Protein AF-A0A7S0J9I4-F1 (afdb_monomer_lite)

Foldseek 3Di:
DDDDDDDDDDYDDDDDDDDDDDDDDDDDDDDDDDDDPPPPPPDPVNVVVVLLLVVLLVQLQVQLVQCCVQPVVVSVVSVVVNVCCVVPPDDFDDPPDAQKTKDWDDDLFKTKIFIQGPVPGTAKIWMAGVLQRKIWIFGVPRFIWIDTPPDRIDGFAAFQQLDPAFAEEEEEQDDDVLVVQLVVQLCVPTHYDYDYDHDLAQLVVLVCRRNSNHQKYWYALVSCVDVVHHFLSSVSNSCRSQVRNQKDKDFLQRHRDPSSVCVVVRGDRRIMMMHHPVCRVSSSVSNNPSNVVVVVVVVVVVVVCVVVPPPDPPPPPPVPPPDDPDPSCVVSDPDPPPPPDDDDDDDDDD

Structure (mmCIF, N/CA/C/O backbone):
data_AF-A0A7S0J9I4-F1
#
_entry.id   AF-A0A7S0J9I4-F1
#
loop_
_atom_site.group_PDB
_atom_site.id
_atom_site.type_symbol
_atom_site.label_atom_id
_atom_site.label_alt_id
_atom_site.label_comp_id
_atom_site.label_asym_id
_atom_site.label_entity_id
_atom_site.label_seq_id
_atom_site.pdbx_PDB_ins_code
_atom_site.Cartn_x
_atom_site.Cartn_y
_atom_site.Cartn_z
_atom_site.occupancy
_atom_site.B_iso_or_equiv
_atom_site.auth_seq_id
_atom_site.auth_comp_id
_atom_site.auth_asym_id
_atom_site.auth_atom_id
_atom_site.pdbx_PDB_model_num
ATOM 1 N N . MET A 1 1 ? 1.129 -31.593 51.006 1.00 35.06 1 MET A N 1
ATOM 2 C CA . MET A 1 1 ? 1.178 -32.729 51.952 1.00 35.06 1 MET A CA 1
ATOM 3 C C . MET A 1 1 ? 0.844 -34.002 51.194 1.00 35.06 1 MET A C 1
ATOM 5 O O . MET A 1 1 ? -0.156 -33.990 50.500 1.00 35.06 1 MET A O 1
ATOM 9 N N . ALA A 1 2 ? 1.704 -35.019 51.343 1.00 32.31 2 ALA A N 1
ATOM 10 C CA . ALA A 1 2 ? 1.537 -36.449 51.024 1.00 32.31 2 ALA A CA 1
ATOM 11 C C . ALA A 1 2 ? 0.985 -36.802 49.621 1.00 32.31 2 ALA A C 1
ATOM 13 O O . ALA A 1 2 ? -0.195 -36.647 49.359 1.00 32.31 2 ALA A O 1
ATOM 14 N N . ALA A 1 3 ? 1.786 -37.193 48.627 1.00 30.92 3 ALA A N 1
ATOM 15 C CA . ALA A 1 3 ? 2.696 -38.345 48.538 1.00 30.92 3 ALA A CA 1
ATOM 16 C C . ALA A 1 3 ? 2.000 -39.714 48.601 1.00 30.92 3 ALA A C 1
ATOM 18 O O . ALA A 1 3 ? 1.549 -40.123 49.667 1.00 30.92 3 ALA A O 1
ATOM 19 N N . ARG A 1 4 ? 2.095 -40.437 47.474 1.00 31.09 4 ARG A N 1
ATOM 20 C CA . ARG A 1 4 ? 2.547 -41.837 47.282 1.00 31.09 4 ARG A CA 1
ATOM 21 C C . ARG A 1 4 ? 1.613 -42.577 46.319 1.00 31.09 4 ARG A C 1
ATOM 23 O O . ARG A 1 4 ? 0.422 -42.322 46.341 1.00 31.09 4 ARG A O 1
ATOM 30 N N . LEU A 1 5 ? 2.013 -43.561 45.520 1.00 30.45 5 LEU A N 1
ATOM 31 C CA . LEU A 1 5 ? 3.267 -44.208 45.082 1.00 30.45 5 LEU A CA 1
ATOM 32 C C . LEU A 1 5 ? 2.778 -45.574 44.537 1.00 30.45 5 LEU A C 1
ATOM 34 O O . LEU A 1 5 ? 1.791 -46.078 45.065 1.00 30.45 5 LEU A O 1
ATOM 38 N N . LEU A 1 6 ? 3.536 -46.178 43.614 1.00 30.78 6 LEU A N 1
ATOM 39 C CA . LEU A 1 6 ? 3.647 -47.614 43.264 1.00 30.78 6 LEU A CA 1
ATOM 40 C C . LEU A 1 6 ? 3.158 -47.979 41.850 1.00 30.78 6 LEU A C 1
ATOM 42 O O . LEU A 1 6 ? 2.060 -47.604 41.476 1.00 30.78 6 LEU A O 1
ATOM 46 N N . LEU A 1 7 ? 3.846 -48.818 41.063 1.00 30.16 7 LEU A N 1
ATOM 47 C CA . LEU A 1 7 ? 5.221 -49.361 41.044 1.00 30.16 7 LEU A CA 1
ATOM 48 C C . LEU A 1 7 ? 5.316 -50.291 39.809 1.00 30.16 7 LEU A C 1
ATOM 50 O O . LEU A 1 7 ? 4.284 -50.793 39.372 1.00 30.16 7 LEU A O 1
ATOM 54 N N . LEU A 1 8 ? 6.554 -50.583 39.379 1.00 28.58 8 LEU A N 1
ATOM 55 C CA . LEU A 1 8 ? 7.084 -51.789 38.685 1.00 28.58 8 LEU A CA 1
ATOM 56 C C . LEU A 1 8 ? 7.778 -51.437 37.352 1.00 28.58 8 LEU A C 1
ATOM 58 O O . LEU A 1 8 ? 7.111 -51.057 36.401 1.00 28.58 8 LEU A O 1
ATOM 62 N N . LEU A 1 9 ? 9.115 -51.319 37.273 1.00 30.27 9 LEU A N 1
ATOM 63 C CA . LEU A 1 9 ? 10.243 -52.265 37.497 1.00 30.27 9 LEU A CA 1
ATOM 64 C C . LEU A 1 9 ? 10.477 -53.254 36.336 1.00 30.27 9 LEU A C 1
ATOM 66 O O . LEU A 1 9 ? 9.685 -54.169 36.156 1.00 30.27 9 LEU A O 1
ATOM 70 N N . PHE A 1 10 ? 11.609 -53.108 35.630 1.00 30.36 10 PHE A N 1
ATOM 71 C CA . PHE A 1 10 ? 12.812 -53.985 35.630 1.00 30.36 10 PHE A CA 1
ATOM 72 C C . PHE A 1 10 ? 13.713 -53.568 34.432 1.00 30.36 10 PHE A C 1
ATOM 74 O O . PHE A 1 10 ? 13.240 -53.560 33.304 1.00 30.36 10 PHE A O 1
ATOM 81 N N . SER A 1 11 ? 14.905 -52.979 34.639 1.00 32.84 11 SER A N 1
ATOM 82 C CA . SER A 1 11 ? 16.231 -53.628 34.857 1.00 32.84 11 SER A CA 1
ATOM 83 C C . SER A 1 11 ? 16.885 -54.110 33.545 1.00 32.84 11 SER A C 1
ATOM 85 O O . SER A 1 11 ? 16.187 -54.653 32.709 1.00 32.84 11 SER A O 1
ATOM 87 N N . MET A 1 12 ? 18.194 -54.068 33.274 1.00 30.38 12 MET A N 1
ATOM 88 C CA . MET A 1 12 ? 19.419 -53.575 33.921 1.00 30.38 12 MET A CA 1
ATOM 89 C C . MET A 1 12 ? 20.601 -53.922 32.973 1.00 30.38 12 MET A C 1
ATOM 91 O O . MET A 1 12 ? 20.518 -54.952 32.313 1.00 30.38 12 MET A O 1
ATOM 95 N N . LEU A 1 13 ? 21.715 -53.162 33.056 1.00 33.56 13 LEU A N 1
ATOM 96 C CA . LEU A 1 13 ? 23.125 -53.598 32.852 1.00 33.56 13 LEU A CA 1
ATOM 97 C C . LEU A 1 13 ? 23.554 -54.075 31.429 1.00 33.56 13 LEU A C 1
ATOM 99 O O . LEU A 1 13 ? 22.799 -54.710 30.719 1.00 33.56 13 LEU A O 1
ATOM 103 N N . VAL A 1 14 ? 24.748 -53.813 30.875 1.00 32.09 14 VAL A N 1
ATOM 104 C CA . VAL A 1 14 ? 26.131 -53.860 31.390 1.00 32.09 14 VAL A CA 1
ATOM 105 C C . VAL A 1 14 ? 27.049 -53.064 30.427 1.00 32.09 14 VAL A C 1
ATOM 107 O O . VAL A 1 14 ? 26.963 -53.247 29.217 1.00 32.09 14 VAL A O 1
ATOM 110 N N . ALA A 1 15 ? 27.988 -52.269 30.952 1.00 38.69 15 ALA A N 1
ATOM 111 C CA . ALA A 1 15 ? 29.303 -52.023 30.327 1.00 38.69 15 ALA A CA 1
ATOM 112 C C . ALA A 1 15 ? 30.327 -52.937 31.032 1.00 38.69 15 ALA A C 1
ATOM 114 O O . ALA A 1 15 ? 30.118 -53.206 32.220 1.00 38.69 15 ALA A O 1
ATOM 115 N N . PRO A 1 16 ? 31.415 -53.418 30.385 1.00 46.00 16 PRO A N 1
ATOM 116 C CA . PRO A 1 16 ? 32.682 -52.691 30.571 1.00 46.00 16 PRO A CA 1
ATOM 117 C C . PRO A 1 16 ? 33.795 -52.873 29.496 1.00 46.00 16 PRO A C 1
ATOM 119 O O . PRO A 1 16 ? 33.817 -53.827 28.729 1.00 46.00 16 PRO A O 1
ATOM 122 N N . ALA A 1 17 ? 34.782 -51.970 29.611 1.00 33.16 17 ALA A N 1
ATOM 123 C CA . ALA A 1 17 ? 36.244 -52.155 29.516 1.00 33.16 17 ALA A CA 1
ATOM 124 C C . ALA A 1 17 ? 36.987 -52.336 28.166 1.00 33.16 17 ALA A C 1
ATOM 126 O O . ALA A 1 17 ? 36.769 -53.259 27.391 1.00 33.16 17 ALA A O 1
ATOM 127 N N . ALA A 1 18 ? 38.000 -51.469 28.006 1.00 37.75 18 ALA A N 1
ATOM 128 C CA . ALA A 1 18 ? 39.207 -51.617 27.179 1.00 37.75 18 ALA A CA 1
ATOM 129 C C . ALA A 1 18 ? 40.169 -52.694 27.758 1.00 37.75 18 ALA A C 1
ATOM 131 O O . ALA A 1 18 ? 39.960 -53.096 28.907 1.00 37.75 18 ALA A O 1
ATOM 132 N N . PRO A 1 19 ? 41.243 -53.135 27.048 1.00 48.81 19 PRO A N 1
ATOM 133 C CA . PRO A 1 19 ? 42.514 -52.376 27.055 1.00 48.81 19 PRO A CA 1
ATOM 134 C C . PRO A 1 19 ? 43.484 -52.538 25.838 1.00 48.81 19 PRO A C 1
ATOM 136 O O . PRO A 1 19 ? 43.402 -53.472 25.053 1.00 48.81 19 PRO A O 1
ATOM 139 N N . ALA A 1 20 ? 44.457 -51.610 25.798 1.00 33.81 20 ALA A N 1
ATOM 140 C CA . ALA A 1 20 ? 45.901 -51.726 25.480 1.00 33.81 20 ALA A CA 1
ATOM 141 C C . ALA A 1 20 ? 46.464 -52.138 24.083 1.00 33.81 20 ALA A C 1
ATOM 143 O O . ALA A 1 20 ? 46.513 -53.302 23.714 1.00 33.81 20 ALA A O 1
ATOM 144 N N . ALA A 1 21 ? 47.097 -51.133 23.451 1.00 36.62 21 ALA A N 1
ATOM 145 C CA . ALA A 1 21 ? 48.526 -51.019 23.072 1.00 36.62 21 ALA A CA 1
ATOM 146 C C . ALA A 1 21 ? 49.193 -51.905 21.983 1.00 36.62 21 ALA A C 1
ATOM 148 O O . ALA A 1 21 ? 49.507 -53.067 22.200 1.00 36.62 21 ALA A O 1
ATOM 149 N N . ALA A 1 22 ? 49.626 -51.235 20.902 1.00 34.94 22 ALA A N 1
ATOM 150 C CA . ALA A 1 22 ? 50.925 -51.343 20.200 1.00 34.94 22 ALA A CA 1
ATOM 151 C C . ALA A 1 22 ? 51.030 -50.086 19.293 1.00 34.94 22 ALA A C 1
ATOM 153 O O . ALA A 1 22 ? 50.035 -49.703 18.695 1.00 34.94 22 ALA A O 1
ATOM 154 N N . GLY A 1 23 ? 52.101 -49.300 19.155 1.00 33.56 23 GLY A N 1
ATOM 155 C CA . GLY A 1 23 ? 53.524 -49.556 19.319 1.00 33.56 23 GLY A CA 1
ATOM 156 C C . GLY A 1 23 ? 54.219 -49.502 17.952 1.00 33.56 23 GLY A C 1
ATOM 157 O O . GLY A 1 23 ? 54.612 -50.553 17.470 1.00 33.56 23 GLY A O 1
ATOM 158 N N . VAL A 1 24 ? 54.371 -48.324 17.318 1.00 37.91 24 VAL A N 1
ATOM 159 C CA . VAL A 1 24 ? 55.306 -48.129 16.184 1.00 37.91 24 VAL A CA 1
ATOM 160 C C . VAL A 1 24 ? 55.955 -46.740 16.233 1.00 37.91 24 VAL A C 1
ATOM 162 O O . VAL A 1 24 ? 55.303 -45.715 16.411 1.00 37.91 24 VAL A O 1
ATOM 165 N N . VAL A 1 25 ? 57.275 -46.773 16.087 1.00 35.16 25 VAL A N 1
ATOM 166 C CA . VAL A 1 25 ? 58.277 -45.704 16.089 1.00 35.16 25 VAL A CA 1
ATOM 167 C C . VAL A 1 25 ? 58.320 -44.977 14.737 1.00 35.16 25 VAL A C 1
ATOM 169 O O . VAL A 1 25 ? 58.287 -45.637 13.702 1.00 35.16 25 VAL A O 1
ATOM 172 N N . GLY A 1 26 ? 58.545 -43.654 14.733 1.00 31.72 26 GLY A N 1
ATOM 173 C CA . GLY A 1 26 ? 59.347 -43.029 13.671 1.00 31.72 26 GLY A CA 1
ATOM 174 C C . GLY A 1 26 ? 58.969 -41.622 13.192 1.00 31.72 26 GLY A C 1
ATOM 175 O O . GLY A 1 26 ? 57.885 -41.400 12.671 1.00 31.72 26 GLY A O 1
ATOM 176 N N . VAL A 1 27 ? 59.997 -40.761 13.202 1.00 34.50 27 VAL A N 1
ATOM 177 C CA . VAL A 1 27 ? 60.229 -39.517 12.430 1.00 34.50 27 VAL A CA 1
ATOM 178 C C . VAL A 1 27 ? 59.876 -38.183 13.127 1.00 34.50 27 VAL A C 1
ATOM 180 O O . VAL A 1 27 ? 58.702 -37.873 13.324 1.00 34.50 27 VAL A O 1
ATOM 183 N N . PRO A 1 28 ? 60.876 -37.322 13.432 1.00 34.41 28 PRO A N 1
ATOM 184 C CA . PRO A 1 28 ? 60.634 -35.955 13.881 1.00 34.41 28 PRO A CA 1
ATOM 185 C C . PRO A 1 28 ? 60.233 -35.078 12.684 1.00 34.41 28 PRO A C 1
ATOM 187 O O . PRO A 1 28 ? 61.014 -34.876 11.754 1.00 34.41 28 PRO A O 1
ATOM 190 N N . ARG A 1 29 ? 59.010 -34.538 12.700 1.00 36.34 29 ARG A N 1
ATOM 191 C CA . ARG A 1 29 ? 58.591 -33.458 11.794 1.00 36.34 29 ARG A CA 1
ATOM 192 C C . ARG A 1 29 ? 58.893 -32.108 12.443 1.00 36.34 29 ARG A C 1
ATOM 194 O O . ARG A 1 29 ? 58.517 -31.867 13.586 1.00 36.34 29 ARG A O 1
ATOM 201 N N . MET A 1 30 ? 59.577 -31.250 11.688 1.00 33.88 30 MET A N 1
ATOM 202 C CA . MET A 1 30 ? 59.844 -29.849 12.019 1.00 33.88 30 MET A CA 1
ATOM 203 C C . MET A 1 30 ? 58.557 -29.086 12.388 1.00 33.88 30 MET A C 1
ATOM 205 O O . MET A 1 30 ? 57.500 -29.388 11.826 1.00 33.88 30 MET A O 1
ATOM 209 N N . PRO A 1 31 ? 58.629 -28.070 13.269 1.00 32.97 31 PRO A N 1
ATOM 210 C CA . PRO A 1 31 ? 57.491 -27.209 13.553 1.00 32.97 31 PRO A CA 1
ATOM 211 C C . PRO A 1 31 ? 57.138 -26.398 12.300 1.00 32.97 31 PRO A C 1
ATOM 213 O O . PRO A 1 31 ? 57.898 -25.539 11.855 1.00 32.97 31 PRO A O 1
ATOM 216 N N . LEU A 1 32 ? 55.971 -26.687 11.723 1.00 31.94 32 LEU A N 1
ATOM 217 C CA . LEU A 1 32 ? 55.323 -25.794 10.770 1.00 31.94 32 LEU A CA 1
ATOM 218 C C . LEU A 1 32 ? 54.881 -24.523 11.511 1.00 31.94 32 LEU A C 1
ATOM 220 O O . LEU A 1 32 ? 54.469 -24.603 12.672 1.00 31.94 32 LEU A O 1
ATOM 224 N N . PRO A 1 33 ? 54.960 -23.350 10.864 1.00 34.00 33 PRO A N 1
ATOM 225 C CA . PRO A 1 33 ? 54.564 -22.096 11.478 1.00 34.00 33 PRO A CA 1
ATOM 226 C C . PRO A 1 33 ? 53.099 -22.160 11.907 1.00 34.00 33 PRO A C 1
ATOM 228 O O . PRO A 1 33 ? 52.234 -22.623 11.161 1.00 34.00 33 PRO A O 1
ATOM 231 N N . VAL A 1 34 ? 52.838 -21.666 13.119 1.00 34.16 34 VAL A N 1
ATOM 232 C CA . VAL A 1 34 ? 51.502 -21.389 13.643 1.00 34.16 34 VAL A CA 1
ATOM 233 C C . VAL A 1 34 ? 50.756 -20.572 12.592 1.00 34.16 34 VAL A C 1
ATOM 235 O O . VAL A 1 34 ? 51.038 -19.391 12.382 1.00 34.16 34 VAL A O 1
ATOM 238 N N . SER A 1 35 ? 49.823 -21.229 11.904 1.00 32.41 35 SER A N 1
ATOM 239 C CA . SER A 1 35 ? 48.839 -20.572 11.060 1.00 32.41 35 SER A CA 1
ATOM 240 C C . SER A 1 35 ? 48.104 -19.575 11.944 1.00 32.41 35 SER A C 1
ATOM 242 O O . SER A 1 35 ? 47.352 -19.955 12.845 1.00 32.41 35 SER A O 1
ATOM 244 N N . ARG A 1 36 ? 48.382 -18.285 11.727 1.00 34.50 36 ARG A N 1
ATOM 245 C CA . ARG A 1 36 ? 47.552 -17.194 12.227 1.00 34.50 36 ARG A CA 1
ATOM 246 C C . ARG A 1 36 ? 46.119 -17.564 11.875 1.00 34.50 36 ARG A C 1
ATOM 248 O O . ARG A 1 36 ? 45.805 -17.671 10.690 1.00 34.50 36 ARG A O 1
ATOM 255 N N . ARG A 1 37 ? 45.275 -17.762 12.895 1.00 32.09 37 ARG A N 1
ATOM 256 C CA . ARG A 1 37 ? 43.819 -17.777 12.737 1.00 32.09 37 ARG A CA 1
ATOM 257 C C . ARG A 1 37 ? 43.476 -16.591 11.843 1.00 32.09 37 ARG A C 1
ATOM 259 O O . ARG A 1 37 ? 43.611 -15.444 12.263 1.00 32.09 37 ARG A O 1
ATOM 266 N N . ARG A 1 38 ? 43.103 -16.876 10.594 1.00 32.22 38 ARG A N 1
ATOM 267 C CA . ARG A 1 38 ? 42.363 -15.927 9.779 1.00 32.22 38 ARG A CA 1
ATOM 268 C C . ARG A 1 38 ? 41.073 -15.728 10.555 1.00 32.22 38 ARG A C 1
ATOM 270 O 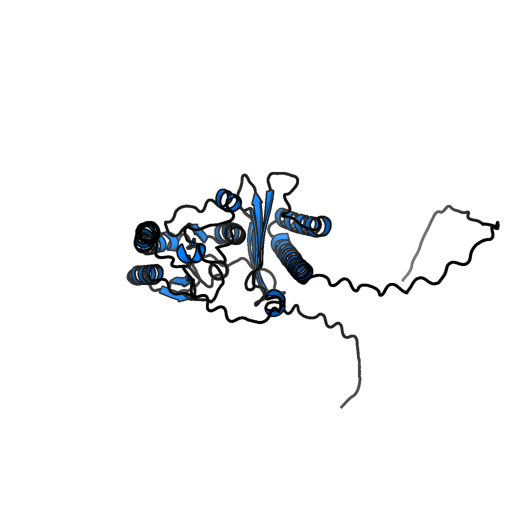O . ARG A 1 38 ? 40.236 -16.621 10.594 1.00 32.22 38 ARG A O 1
ATOM 277 N N . THR A 1 39 ? 40.959 -14.607 11.252 1.00 33.00 39 THR A N 1
ATOM 278 C CA . THR A 1 39 ? 39.648 -14.033 11.509 1.00 33.00 39 THR A CA 1
ATOM 279 C C . THR A 1 39 ? 38.991 -13.948 10.138 1.00 33.00 39 THR A C 1
ATOM 281 O O . THR A 1 39 ? 39.468 -13.214 9.271 1.00 33.00 39 THR A O 1
ATOM 284 N N . CYS A 1 40 ? 37.993 -14.800 9.885 1.00 31.39 40 CYS A N 1
ATOM 285 C CA . CYS A 1 40 ? 37.096 -14.599 8.760 1.00 31.39 40 CYS A CA 1
ATOM 286 C C . CYS A 1 40 ? 36.548 -13.188 8.940 1.00 31.39 40 CYS A C 1
ATOM 288 O O . CYS A 1 40 ? 35.757 -12.935 9.846 1.00 31.39 40 CYS A O 1
ATOM 290 N N . ARG A 1 41 ? 37.039 -12.247 8.132 1.00 35.03 41 ARG A N 1
ATOM 291 C CA . ARG A 1 41 ? 36.271 -11.050 7.832 1.00 35.03 41 ARG A CA 1
ATOM 292 C C . ARG A 1 41 ? 35.016 -11.588 7.161 1.00 35.03 41 ARG A C 1
ATOM 294 O O . ARG A 1 41 ? 35.094 -12.053 6.032 1.00 35.03 41 ARG A O 1
ATOM 301 N N . MET A 1 42 ? 33.921 -11.665 7.908 1.00 39.12 42 MET A N 1
ATOM 302 C CA . MET A 1 42 ? 32.612 -11.724 7.278 1.00 39.12 42 MET A CA 1
ATOM 303 C C . MET A 1 42 ? 32.491 -10.408 6.516 1.00 39.12 42 MET A C 1
ATOM 305 O O . MET A 1 42 ? 32.632 -9.341 7.120 1.00 39.12 42 MET A O 1
ATOM 309 N N . ASP A 1 43 ? 32.395 -10.499 5.192 1.00 53.53 43 ASP A N 1
ATOM 310 C CA . ASP A 1 43 ? 32.240 -9.336 4.324 1.00 53.53 43 ASP A CA 1
ATOM 311 C C . ASP A 1 43 ? 30.968 -8.571 4.722 1.00 53.53 43 ASP A C 1
ATOM 313 O O . ASP A 1 43 ? 30.002 -9.177 5.187 1.00 53.53 43 ASP A O 1
ATOM 317 N N . ALA A 1 44 ? 30.959 -7.245 4.558 1.00 57.88 44 ALA A N 1
ATOM 318 C CA . ALA A 1 44 ? 29.829 -6.386 4.938 1.00 57.88 44 ALA A CA 1
ATOM 319 C C . ALA A 1 44 ? 28.485 -6.877 4.356 1.00 57.88 44 ALA A C 1
ATOM 321 O O . ALA A 1 44 ? 27.495 -6.933 5.074 1.00 57.88 44 ALA A O 1
ATOM 322 N N . ALA A 1 45 ? 28.497 -7.392 3.121 1.00 59.56 45 ALA A N 1
ATOM 323 C CA . ALA A 1 45 ? 27.329 -7.983 2.464 1.00 59.56 45 ALA A CA 1
ATOM 324 C C . ALA A 1 45 ? 26.726 -9.192 3.210 1.00 59.56 45 ALA A C 1
ATOM 326 O O . ALA A 1 45 ? 25.525 -9.429 3.136 1.00 59.56 45 ALA A O 1
ATOM 327 N N . SER A 1 46 ? 27.542 -9.959 3.943 1.00 60.00 46 SER A N 1
ATOM 328 C CA . SER A 1 46 ? 27.057 -11.073 4.769 1.00 60.00 46 SER A CA 1
ATOM 329 C C . SER A 1 46 ? 26.359 -10.581 6.035 1.00 60.00 46 SER A C 1
ATOM 331 O O . SER A 1 46 ? 25.454 -11.254 6.512 1.00 60.00 46 SER A O 1
ATOM 333 N N . ARG A 1 47 ? 26.776 -9.431 6.582 1.00 65.44 47 ARG A N 1
ATOM 334 C CA . ARG A 1 47 ? 26.165 -8.834 7.778 1.00 65.44 47 ARG A CA 1
ATOM 335 C C . ARG A 1 47 ? 24.856 -8.128 7.457 1.00 65.44 47 ARG A C 1
ATOM 337 O O . ARG A 1 47 ? 23.903 -8.267 8.213 1.00 65.44 47 ARG A O 1
ATOM 344 N N . ASP A 1 48 ? 24.806 -7.426 6.327 1.00 74.44 48 ASP A N 1
ATOM 345 C CA . ASP A 1 48 ? 23.576 -6.787 5.850 1.00 74.44 48 ASP A CA 1
ATOM 346 C C . ASP A 1 48 ? 22.481 -7.837 5.625 1.00 74.44 48 ASP A C 1
ATOM 348 O O . ASP A 1 48 ? 21.357 -7.670 6.090 1.00 74.44 48 ASP A O 1
ATOM 352 N N . LEU A 1 49 ? 22.834 -8.982 5.030 1.00 73.12 49 LEU A N 1
ATOM 353 C CA . LEU A 1 49 ? 21.900 -10.089 4.846 1.00 73.12 49 LEU A CA 1
ATOM 354 C C . LEU A 1 49 ? 21.415 -10.701 6.173 1.00 73.12 49 LEU A C 1
ATOM 356 O O . LEU A 1 49 ? 20.233 -10.999 6.308 1.00 73.12 49 LEU A O 1
ATOM 360 N N . GLU A 1 50 ? 22.298 -10.909 7.153 1.00 75.75 50 GLU A N 1
ATOM 361 C CA . GLU A 1 50 ? 21.900 -11.421 8.476 1.00 75.75 50 GLU A CA 1
ATOM 362 C C . GLU A 1 50 ? 20.912 -10.478 9.175 1.00 75.75 50 GLU A C 1
ATOM 364 O O . GLU A 1 50 ? 19.918 -10.932 9.743 1.00 75.75 50 GLU A O 1
ATOM 369 N N . LEU A 1 51 ? 21.158 -9.168 9.091 1.00 78.75 51 LEU A N 1
ATOM 370 C CA . LEU A 1 51 ? 20.278 -8.150 9.655 1.00 78.75 51 LEU A CA 1
ATOM 371 C C . LEU A 1 51 ? 18.918 -8.122 8.944 1.00 78.75 51 LEU A C 1
ATOM 373 O O . LEU A 1 51 ? 17.882 -8.105 9.605 1.00 78.75 51 LEU A O 1
ATOM 377 N N . GLU A 1 52 ? 18.908 -8.177 7.611 1.00 78.69 52 GLU A N 1
ATOM 378 C CA . GLU A 1 52 ? 17.678 -8.301 6.825 1.00 78.69 52 GLU A CA 1
ATOM 379 C C . GLU A 1 52 ? 16.850 -9.532 7.226 1.00 78.69 52 GLU A C 1
ATOM 381 O O . GLU A 1 52 ? 15.626 -9.456 7.338 1.00 78.69 52 GLU A O 1
ATOM 386 N N . MET A 1 53 ? 17.506 -10.674 7.448 1.00 77.81 53 MET A N 1
ATOM 387 C CA . MET A 1 53 ? 16.844 -11.916 7.857 1.00 77.81 53 MET A CA 1
ATOM 388 C C . MET A 1 53 ? 16.258 -11.828 9.259 1.00 77.81 53 MET A C 1
ATOM 390 O O . MET A 1 53 ? 15.134 -12.281 9.471 1.00 77.81 53 MET A O 1
ATOM 394 N N . ALA A 1 54 ? 16.980 -11.219 10.201 1.00 81.06 54 ALA A N 1
ATOM 395 C CA . ALA A 1 54 ? 16.464 -10.983 11.543 1.00 81.06 54 ALA A CA 1
ATOM 396 C C . ALA A 1 54 ? 15.191 -10.119 11.509 1.00 81.06 54 ALA A C 1
ATOM 398 O O . ALA A 1 54 ? 14.225 -10.425 12.208 1.00 81.06 54 ALA A O 1
ATOM 399 N N . TRP A 1 55 ? 15.157 -9.099 10.645 1.00 82.38 55 TRP A N 1
ATOM 400 C CA . TRP A 1 55 ? 13.971 -8.267 10.440 1.00 82.38 55 TRP A CA 1
ATOM 401 C C . TRP A 1 55 ? 12.808 -9.031 9.818 1.00 82.38 55 TRP A C 1
ATOM 403 O O . TRP A 1 55 ? 11.702 -8.964 10.346 1.00 82.38 55 TRP A O 1
ATOM 413 N N . CYS A 1 56 ? 13.041 -9.797 8.749 1.00 82.94 56 CYS A N 1
ATOM 414 C CA . CYS A 1 56 ? 11.996 -10.642 8.171 1.00 82.94 56 CYS A CA 1
ATOM 415 C C . CYS A 1 56 ? 11.425 -11.620 9.204 1.00 82.94 56 CYS A C 1
ATOM 417 O O . CYS A 1 56 ? 10.211 -11.722 9.330 1.00 82.94 56 CYS A O 1
ATOM 419 N N . ALA A 1 57 ? 12.283 -12.305 9.966 1.00 83.56 57 ALA A N 1
ATOM 420 C CA . ALA A 1 57 ? 11.843 -13.245 10.992 1.00 83.56 57 ALA A CA 1
ATOM 421 C C . ALA A 1 57 ? 11.009 -12.553 12.079 1.00 83.56 57 ALA A C 1
ATOM 423 O O . ALA A 1 57 ? 9.976 -13.079 12.478 1.00 83.56 57 ALA A O 1
ATOM 424 N N . ARG A 1 58 ? 11.421 -11.358 12.520 1.00 86.56 58 ARG A N 1
ATOM 425 C CA . ARG A 1 58 ? 10.642 -10.550 13.464 1.00 86.56 58 ARG A CA 1
ATOM 426 C C . ARG A 1 58 ? 9.261 -10.207 12.900 1.00 86.56 58 ARG A C 1
ATOM 428 O O . ARG A 1 58 ? 8.264 -10.569 13.506 1.00 86.56 58 ARG A O 1
ATOM 435 N N . VAL A 1 59 ? 9.206 -9.572 11.728 1.00 88.19 59 VAL A N 1
ATOM 436 C CA . VAL A 1 59 ? 7.944 -9.132 11.103 1.00 88.19 59 VAL A CA 1
ATOM 437 C C . VAL A 1 59 ? 6.990 -10.304 10.880 1.00 88.19 59 VAL A C 1
ATOM 439 O O . VAL A 1 59 ? 5.789 -10.165 11.077 1.00 88.19 59 VAL A O 1
ATOM 442 N N . VAL A 1 60 ? 7.520 -11.469 10.504 1.00 89.06 60 VAL A N 1
ATOM 443 C CA . VAL A 1 60 ? 6.737 -12.697 10.328 1.00 89.06 60 VAL A CA 1
ATOM 444 C C . VAL A 1 60 ? 6.144 -13.195 11.636 1.00 89.06 60 VAL A C 1
ATOM 446 O O . VAL A 1 60 ? 4.961 -13.524 11.655 1.00 89.06 60 VAL A O 1
ATOM 449 N N . ARG A 1 61 ? 6.938 -13.256 12.712 1.00 89.88 61 ARG A N 1
ATOM 450 C CA . ARG A 1 61 ? 6.457 -13.680 14.034 1.00 89.88 61 ARG A CA 1
ATOM 451 C C . ARG A 1 61 ? 5.389 -12.733 14.550 1.00 89.88 61 ARG A C 1
ATOM 453 O O . ARG A 1 61 ? 4.309 -13.188 14.904 1.00 89.88 61 ARG A O 1
ATOM 460 N N . ASP A 1 62 ? 5.672 -11.435 14.516 1.00 91.75 62 ASP A N 1
ATOM 461 C CA . ASP A 1 62 ? 4.754 -10.414 15.008 1.00 91.75 62 ASP A CA 1
ATOM 462 C C . ASP A 1 62 ? 3.438 -10.478 14.201 1.00 91.75 62 ASP A C 1
ATOM 464 O O . ASP A 1 62 ? 2.359 -10.587 14.777 1.00 91.75 62 ASP A O 1
ATOM 468 N N . ALA A 1 63 ? 3.500 -10.576 12.866 1.00 92.12 63 ALA A N 1
ATOM 469 C CA . ALA A 1 63 ? 2.304 -10.721 12.029 1.00 92.12 63 ALA A CA 1
ATOM 470 C C . ALA A 1 63 ? 1.553 -12.046 12.252 1.00 92.12 63 ALA A C 1
ATOM 472 O O . ALA A 1 63 ? 0.322 -12.066 12.234 1.00 92.12 63 ALA A O 1
ATOM 473 N N . ALA A 1 64 ? 2.259 -13.159 12.466 1.00 92.62 64 ALA A N 1
ATOM 474 C CA . ALA A 1 64 ? 1.631 -14.442 12.773 1.00 92.62 64 ALA A CA 1
ATOM 475 C C . ALA A 1 64 ? 0.910 -14.405 14.125 1.00 92.62 64 ALA A C 1
ATOM 477 O O . ALA A 1 64 ? -0.154 -15.007 14.272 1.00 92.62 64 ALA A O 1
ATOM 478 N N . ASP A 1 65 ? 1.471 -13.688 15.094 1.00 92.81 65 ASP A N 1
ATOM 479 C CA . ASP A 1 65 ? 0.877 -13.477 16.407 1.00 92.81 65 ASP A CA 1
ATOM 480 C C . ASP A 1 65 ? -0.395 -12.637 16.305 1.00 92.81 65 ASP A C 1
ATOM 482 O O . ASP A 1 65 ? -1.411 -13.025 16.882 1.00 92.81 65 ASP A O 1
ATOM 486 N N . VAL A 1 66 ? -0.379 -11.573 15.495 1.00 91.94 66 VAL A N 1
ATOM 487 C CA . VAL A 1 66 ? -1.573 -10.766 15.200 1.00 91.94 66 VAL A CA 1
ATOM 488 C C . VAL A 1 66 ? -2.656 -11.585 14.492 1.00 91.94 66 VAL A C 1
ATOM 490 O O . VAL A 1 66 ? -3.819 -11.561 14.894 1.00 91.94 66 VAL A O 1
ATOM 493 N N . LEU A 1 67 ? -2.293 -12.353 13.462 1.00 92.56 67 LEU A N 1
ATOM 494 C CA . LEU A 1 67 ? -3.258 -13.127 12.675 1.00 92.56 67 LEU A CA 1
ATOM 495 C C . LEU A 1 67 ? -3.754 -14.390 13.384 1.00 92.56 67 LEU A C 1
ATOM 497 O O . LEU A 1 67 ? -4.731 -14.985 12.936 1.00 92.56 67 LEU A O 1
ATOM 501 N N . ARG A 1 68 ? -3.133 -14.815 14.488 1.00 91.38 68 ARG A N 1
ATOM 502 C CA . ARG A 1 68 ? -3.469 -16.064 15.188 1.00 91.38 68 ARG A CA 1
ATOM 503 C C . ARG A 1 68 ? -4.944 -16.159 15.577 1.00 91.38 68 ARG A C 1
ATOM 505 O O . ARG A 1 68 ? -5.528 -17.239 15.475 1.00 91.38 68 ARG A O 1
ATOM 512 N N . ASP A 1 69 ? -5.516 -15.038 16.004 1.00 82.38 69 ASP A N 1
ATOM 513 C CA . ASP A 1 69 ? -6.894 -14.964 16.488 1.00 82.38 69 ASP A CA 1
ATOM 514 C C . ASP A 1 69 ? -7.908 -14.700 15.356 1.00 82.38 69 ASP A C 1
ATOM 516 O O . ASP A 1 69 ? -9.084 -15.035 15.506 1.00 82.38 69 ASP A O 1
ATOM 520 N N . GLY A 1 70 ? -7.464 -14.139 14.222 1.00 79.19 70 GLY A N 1
ATOM 521 C CA . GLY A 1 70 ? -8.306 -13.811 13.061 1.00 79.19 70 GLY A CA 1
ATOM 522 C C . GLY A 1 70 ? -8.316 -14.884 11.965 1.00 79.19 70 GLY A C 1
ATOM 523 O O . GLY A 1 70 ? -9.377 -15.249 11.463 1.00 79.19 70 GLY A O 1
ATOM 524 N N . ASP A 1 71 ? -7.147 -15.429 11.624 1.00 90.31 71 ASP A N 1
ATOM 525 C CA . ASP A 1 71 ? -6.972 -16.517 10.662 1.00 90.31 71 ASP A CA 1
ATOM 526 C C . ASP A 1 71 ? -5.749 -17.384 11.004 1.00 90.31 71 ASP A C 1
ATOM 528 O O . ASP A 1 71 ? -4.617 -17.175 10.549 1.00 90.31 71 ASP A O 1
ATOM 532 N N . GLN A 1 72 ? -6.011 -18.444 11.769 1.00 89.50 72 GLN A N 1
ATOM 533 C CA . GLN A 1 72 ? -4.997 -19.409 12.183 1.00 89.50 72 GLN A CA 1
ATOM 534 C C . GLN A 1 72 ? -4.256 -20.046 10.993 1.00 89.50 72 GLN A C 1
ATOM 536 O O . GLN A 1 72 ? -3.091 -20.426 11.131 1.00 89.50 72 GLN A O 1
ATOM 541 N N . ARG A 1 73 ? -4.895 -20.184 9.822 1.00 89.56 73 ARG A N 1
ATOM 542 C CA . ARG A 1 73 ? -4.251 -20.790 8.651 1.00 89.56 73 ARG A CA 1
ATOM 543 C C . ARG A 1 73 ? -3.158 -19.879 8.102 1.00 89.56 73 ARG A C 1
ATOM 545 O O . ARG A 1 73 ? -2.057 -20.369 7.846 1.00 89.56 73 ARG A O 1
ATOM 552 N N . SER A 1 74 ? -3.440 -18.589 7.950 1.00 90.19 74 SER A N 1
ATOM 553 C CA . SER A 1 74 ? -2.447 -17.606 7.503 1.00 90.19 74 SER A CA 1
ATOM 554 C C . SER A 1 74 ? -1.312 -17.442 8.512 1.00 90.19 74 SER A C 1
ATOM 556 O O . SER A 1 74 ? -0.146 -17.404 8.118 1.00 90.19 74 SER A O 1
ATOM 558 N N . ALA A 1 75 ? -1.621 -17.471 9.813 1.00 89.06 75 ALA A N 1
ATOM 559 C CA . ALA A 1 75 ? -0.599 -17.481 10.861 1.00 89.06 75 ALA A CA 1
ATOM 560 C C . ALA A 1 75 ? 0.354 -18.687 10.735 1.00 89.06 75 ALA A C 1
ATOM 562 O O . ALA A 1 75 ? 1.571 -18.531 10.812 1.00 89.06 75 ALA A O 1
ATOM 563 N N . ILE A 1 76 ? -0.171 -19.891 10.472 1.00 87.94 76 ILE A N 1
ATOM 564 C CA . ILE A 1 76 ? 0.663 -21.084 10.240 1.00 87.94 76 ILE A CA 1
ATOM 565 C C . ILE A 1 76 ? 1.537 -20.914 8.992 1.00 87.94 76 ILE A C 1
ATOM 567 O O . ILE A 1 76 ? 2.713 -21.260 9.035 1.00 87.94 76 ILE A O 1
ATOM 571 N N . GLN A 1 77 ? 1.007 -20.356 7.899 1.00 86.25 77 GLN A N 1
ATOM 572 C CA . GLN A 1 77 ? 1.788 -20.138 6.674 1.00 86.25 77 GLN A CA 1
ATOM 573 C C . GLN A 1 77 ? 2.955 -19.161 6.874 1.00 86.25 77 GLN A C 1
ATOM 575 O O . GLN A 1 77 ? 4.036 -19.379 6.322 1.00 86.25 77 GLN A O 1
ATOM 580 N N . LEU A 1 78 ? 2.758 -18.114 7.678 1.00 84.94 78 LEU A N 1
ATOM 581 C CA . LEU A 1 78 ? 3.822 -17.197 8.092 1.00 84.94 78 LEU A CA 1
ATOM 582 C C . LEU A 1 78 ? 4.913 -17.930 8.892 1.00 84.94 78 LEU A C 1
ATOM 584 O O . LEU A 1 78 ? 6.092 -17.841 8.554 1.00 84.94 78 LEU A O 1
ATOM 588 N N . LEU A 1 79 ? 4.536 -18.727 9.892 1.00 84.44 79 LEU A N 1
ATOM 589 C CA . LEU A 1 79 ? 5.496 -19.490 10.704 1.00 84.44 79 LEU A CA 1
ATOM 590 C C . LEU A 1 79 ? 6.228 -20.576 9.895 1.00 84.44 79 LEU A C 1
ATOM 592 O O . LEU A 1 79 ? 7.426 -20.802 10.081 1.00 84.44 79 LEU A O 1
ATOM 596 N N . ASP A 1 80 ? 5.544 -21.229 8.954 1.00 83.81 80 ASP A N 1
ATOM 597 C CA . ASP A 1 80 ? 6.165 -22.182 8.030 1.00 83.81 80 ASP A CA 1
ATOM 598 C C . ASP A 1 80 ? 7.220 -21.497 7.151 1.00 83.81 80 ASP A C 1
ATOM 600 O O . ASP A 1 80 ? 8.292 -22.065 6.901 1.00 83.81 80 ASP A O 1
ATOM 604 N N . PHE A 1 81 ? 6.960 -20.259 6.717 1.00 77.50 81 PHE A N 1
ATOM 605 C CA . PHE A 1 81 ? 7.948 -19.459 6.004 1.00 77.50 81 PHE A CA 1
ATOM 606 C C . PHE A 1 81 ? 9.178 -19.177 6.864 1.00 77.50 81 PHE A C 1
ATOM 608 O O . PHE A 1 81 ? 10.294 -19.419 6.398 1.00 77.50 81 PHE A O 1
ATOM 615 N N . GLU A 1 82 ? 8.997 -18.729 8.105 1.00 76.81 82 GLU A N 1
ATOM 616 C CA . GLU A 1 82 ? 10.093 -18.468 9.043 1.00 76.81 82 GLU A CA 1
ATOM 617 C C . GLU A 1 82 ? 11.005 -19.696 9.194 1.00 76.81 82 GLU A C 1
ATOM 619 O O . GLU A 1 82 ? 12.213 -19.626 8.949 1.00 76.81 82 GLU A O 1
ATOM 624 N N . MET A 1 83 ? 10.405 -20.859 9.474 1.00 68.50 83 MET A N 1
ATOM 625 C CA . MET A 1 83 ? 11.131 -22.124 9.597 1.00 68.50 83 MET A CA 1
ATOM 626 C C . MET A 1 83 ? 11.843 -22.523 8.298 1.00 68.50 83 MET A C 1
ATOM 628 O O . MET A 1 83 ? 12.891 -23.175 8.333 1.00 68.50 83 MET A O 1
ATOM 632 N N . SER A 1 84 ? 11.280 -22.178 7.137 1.00 68.00 84 SER A N 1
ATOM 633 C CA . SER A 1 84 ? 11.900 -22.456 5.840 1.00 68.00 84 SER A CA 1
ATOM 634 C C . SER A 1 84 ? 13.100 -21.545 5.559 1.00 68.00 84 SER A C 1
ATOM 636 O O . SER A 1 84 ? 14.108 -22.030 5.045 1.00 68.00 84 SER A O 1
ATOM 638 N N . GLN A 1 85 ? 13.043 -20.269 5.955 1.00 65.31 85 GLN A N 1
ATOM 639 C CA . GLN A 1 85 ? 14.152 -19.318 5.821 1.00 65.31 85 GLN A CA 1
ATOM 640 C C . GLN A 1 85 ? 15.329 -19.707 6.717 1.00 65.31 85 GLN A C 1
ATOM 642 O O . GLN A 1 85 ? 16.464 -19.770 6.238 1.00 65.31 85 GLN A O 1
ATOM 647 N N . GLU A 1 86 ? 15.058 -20.075 7.974 1.00 54.59 86 GLU A N 1
ATOM 648 C CA . GLU A 1 86 ? 16.083 -20.582 8.897 1.00 54.59 86 GLU A CA 1
ATOM 649 C C . GLU A 1 86 ? 16.775 -21.848 8.365 1.00 54.59 86 GLU A C 1
ATOM 651 O O . GLU A 1 86 ? 17.958 -22.079 8.624 1.00 54.59 86 GLU A O 1
ATOM 656 N N . ARG A 1 87 ? 16.059 -22.675 7.591 1.00 50.94 87 ARG A N 1
ATOM 657 C CA . ARG A 1 87 ? 16.579 -23.942 7.053 1.00 50.94 87 ARG A CA 1
ATOM 658 C C . ARG A 1 87 ? 17.283 -23.823 5.707 1.00 50.94 87 ARG A C 1
ATOM 660 O O . ARG A 1 87 ? 18.148 -24.652 5.426 1.00 50.94 87 ARG A O 1
ATOM 667 N N . LEU A 1 88 ? 16.892 -22.878 4.853 1.00 49.19 88 LEU A N 1
ATOM 668 C CA . LEU A 1 88 ? 17.272 -22.901 3.436 1.00 49.19 88 LEU A CA 1
ATOM 669 C C . LEU A 1 88 ? 18.448 -22.008 3.060 1.00 49.19 88 LEU A C 1
ATOM 671 O O . LEU A 1 88 ? 18.940 -22.164 1.948 1.00 49.19 88 LEU A O 1
ATOM 675 N N . GLY A 1 89 ? 18.944 -21.144 3.950 1.00 51.62 89 GLY A N 1
ATOM 676 C CA . GLY A 1 89 ? 20.212 -20.446 3.724 1.00 51.62 89 GLY A CA 1
ATOM 677 C C . GLY A 1 89 ? 20.326 -19.810 2.331 1.00 51.62 89 GLY A C 1
ATOM 678 O O . GLY A 1 89 ? 21.264 -20.121 1.600 1.00 51.62 89 GLY A O 1
ATOM 679 N N . MET A 1 90 ? 19.396 -18.896 2.019 1.00 50.78 90 MET A N 1
ATOM 680 C CA . MET A 1 90 ? 19.333 -18.010 0.841 1.00 50.78 90 MET A CA 1
ATOM 681 C C . MET A 1 90 ? 18.457 -18.457 -0.344 1.00 50.78 90 MET A C 1
ATOM 683 O O . MET A 1 90 ? 18.759 -19.397 -1.074 1.00 50.78 90 MET A O 1
ATOM 687 N N . GLY A 1 91 ? 17.436 -17.642 -0.624 1.00 49.97 91 GLY A N 1
ATOM 688 C CA . GLY A 1 91 ? 16.712 -17.581 -1.896 1.00 49.97 91 GLY A CA 1
ATOM 689 C C . GLY A 1 91 ? 15.243 -17.187 -1.707 1.00 49.97 91 GLY A C 1
ATOM 690 O O . GLY A 1 91 ? 14.702 -17.415 -0.624 1.00 49.97 91 GLY A O 1
ATOM 691 N N . PRO A 1 92 ? 14.570 -16.602 -2.721 1.00 50.97 92 PRO A N 1
ATOM 692 C CA . PRO A 1 92 ? 13.115 -16.472 -2.699 1.00 50.97 92 PRO A CA 1
ATOM 693 C C . PRO A 1 92 ? 12.525 -17.861 -2.443 1.00 50.97 92 PRO A C 1
ATOM 695 O O . PRO A 1 92 ? 12.697 -18.772 -3.258 1.00 50.97 92 PRO A O 1
ATOM 698 N N . ALA A 1 93 ? 11.902 -18.043 -1.277 1.00 51.91 93 ALA A N 1
ATOM 699 C CA . ALA A 1 93 ? 11.315 -19.317 -0.903 1.00 51.91 93 ALA A CA 1
ATOM 700 C C . ALA A 1 93 ? 10.078 -19.524 -1.773 1.00 51.91 93 ALA A C 1
ATOM 702 O O . ALA A 1 93 ? 8.980 -19.057 -1.473 1.00 51.91 93 ALA A O 1
ATOM 703 N N . ARG A 1 94 ? 10.276 -20.205 -2.901 1.00 54.97 94 ARG A N 1
ATOM 704 C CA . ARG A 1 94 ? 9.172 -20.848 -3.596 1.00 54.97 94 ARG A CA 1
ATOM 705 C C . ARG A 1 94 ? 8.709 -21.970 -2.690 1.00 54.97 94 ARG A C 1
ATOM 707 O O . ARG A 1 94 ? 9.490 -22.874 -2.385 1.00 54.97 94 ARG A O 1
ATOM 714 N N . SER A 1 95 ? 7.458 -21.901 -2.257 1.00 52.00 95 SER A N 1
ATOM 715 C CA . SER A 1 95 ? 6.832 -23.059 -1.641 1.00 52.00 95 SER A CA 1
ATOM 716 C C . SER A 1 95 ? 6.943 -24.225 -2.628 1.00 52.00 95 SER A C 1
ATOM 718 O O . SER A 1 95 ? 6.609 -24.091 -3.807 1.00 52.00 95 SER A O 1
ATOM 720 N N . ALA A 1 96 ? 7.424 -25.381 -2.167 1.00 48.47 96 ALA A N 1
ATOM 721 C CA . ALA A 1 96 ? 7.489 -26.592 -2.988 1.00 48.47 96 ALA A CA 1
ATOM 722 C C . ALA A 1 96 ? 6.089 -27.124 -3.368 1.00 48.47 96 ALA A C 1
ATOM 724 O O . ALA A 1 96 ? 5.980 -28.074 -4.143 1.00 48.47 96 ALA A O 1
ATOM 725 N N . GLN A 1 97 ? 5.019 -26.529 -2.830 1.00 53.88 97 GLN A N 1
ATOM 726 C CA . GLN A 1 97 ? 3.634 -26.914 -3.061 1.00 53.88 97 GLN A CA 1
ATOM 727 C C . GLN A 1 97 ? 2.787 -25.687 -3.430 1.00 53.88 97 GLN A C 1
ATOM 729 O O . GLN A 1 97 ? 2.687 -24.737 -2.662 1.00 53.88 97 GLN A O 1
ATOM 734 N N . GLY A 1 98 ? 2.137 -25.736 -4.597 1.00 65.12 98 GLY A N 1
ATOM 735 C CA . GLY A 1 98 ? 0.946 -24.920 -4.862 1.00 65.12 98 GLY A CA 1
ATOM 736 C C . GLY A 1 98 ? 1.114 -23.607 -5.629 1.00 65.12 98 GLY A C 1
ATOM 737 O O . GLY A 1 98 ? 0.156 -22.858 -5.664 1.00 65.12 98 GLY A O 1
ATOM 738 N N . GLY A 1 99 ? 2.259 -23.315 -6.258 1.00 80.50 99 GLY A N 1
ATOM 739 C CA . GLY A 1 99 ? 2.391 -22.071 -7.047 1.00 80.50 99 GLY A CA 1
ATOM 740 C C . GL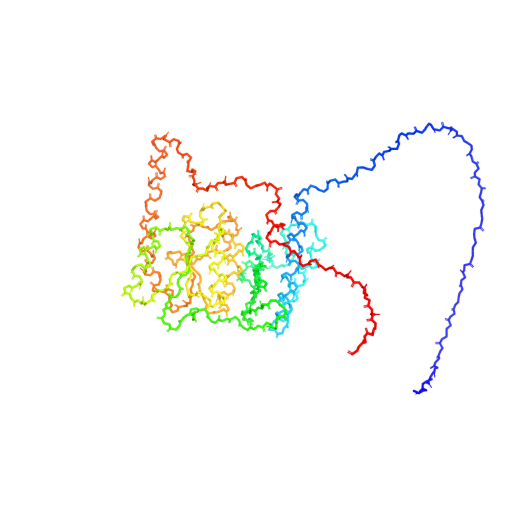Y A 1 99 ? 2.448 -20.803 -6.186 1.00 80.50 99 GLY A C 1
ATOM 741 O O . GLY A 1 99 ? 2.104 -19.721 -6.644 1.00 80.50 99 GLY A O 1
ATOM 742 N N . GLN A 1 100 ? 2.878 -20.942 -4.930 1.00 85.00 100 GLN A N 1
ATOM 743 C CA . GLN A 1 100 ? 2.997 -19.839 -3.984 1.00 85.00 100 GLN A CA 1
ATOM 744 C C . GLN A 1 100 ? 4.445 -19.364 -3.848 1.00 85.00 100 GLN A C 1
ATOM 746 O O . GLN A 1 100 ? 5.392 -20.164 -3.806 1.00 85.00 100 GLN A O 1
ATOM 751 N N . MET A 1 101 ? 4.620 -18.051 -3.744 1.00 84.69 101 MET A N 1
ATOM 752 C CA . MET A 1 101 ? 5.911 -17.391 -3.633 1.00 84.69 101 MET A CA 1
ATOM 753 C C . MET A 1 101 ? 5.868 -16.287 -2.586 1.00 84.69 101 MET A C 1
ATOM 755 O O . MET A 1 101 ? 5.008 -15.413 -2.620 1.00 84.69 101 MET A O 1
ATOM 759 N N . TRP A 1 102 ? 6.864 -16.285 -1.708 1.00 85.75 102 TRP A N 1
ATOM 760 C CA . TRP A 1 102 ? 7.115 -15.146 -0.838 1.00 85.75 102 TRP A CA 1
ATOM 761 C C . TRP A 1 102 ? 7.952 -14.094 -1.553 1.00 85.75 102 TRP A C 1
ATOM 763 O O . TRP A 1 102 ? 9.030 -14.389 -2.081 1.00 85.75 102 TRP A O 1
ATOM 773 N N . VAL A 1 103 ? 7.467 -12.858 -1.523 1.00 86.50 103 VAL A N 1
ATOM 774 C CA . VAL A 1 103 ? 8.192 -11.666 -1.957 1.00 86.50 103 VAL A CA 1
ATOM 775 C C . VAL A 1 103 ? 8.460 -10.771 -0.755 1.00 86.50 103 VAL A C 1
ATOM 777 O O . VAL A 1 103 ? 7.684 -10.737 0.200 1.00 86.50 103 VAL A O 1
ATOM 780 N N . ARG A 1 104 ? 9.592 -10.065 -0.781 1.00 88.19 104 ARG A N 1
ATOM 781 C CA . ARG A 1 104 ? 9.999 -9.163 0.297 1.00 88.19 104 ARG A CA 1
ATOM 782 C C . ARG A 1 104 ? 10.693 -7.925 -0.244 1.00 88.19 104 ARG A C 1
ATOM 784 O O . ARG A 1 104 ? 11.321 -7.982 -1.301 1.00 88.19 104 ARG A O 1
ATOM 791 N N . HIS A 1 105 ? 10.613 -6.847 0.518 1.00 87.88 105 HIS A N 1
ATOM 792 C CA . HIS A 1 105 ? 11.338 -5.604 0.300 1.00 87.88 105 HIS A CA 1
ATOM 793 C C . HIS A 1 105 ? 11.815 -5.055 1.643 1.00 87.88 105 HIS A C 1
ATOM 795 O O . HIS A 1 105 ? 11.081 -5.118 2.626 1.00 87.88 105 HIS A O 1
ATOM 801 N N . ILE A 1 106 ? 13.045 -4.553 1.687 1.00 87.00 106 ILE A N 1
ATOM 802 C CA . ILE A 1 106 ? 13.643 -3.962 2.885 1.00 87.00 106 ILE A CA 1
ATOM 803 C C . ILE A 1 106 ? 14.364 -2.693 2.455 1.00 87.00 106 ILE A C 1
ATOM 805 O O . ILE A 1 106 ? 15.248 -2.740 1.599 1.00 87.00 106 ILE A O 1
ATOM 809 N N . ASP A 1 107 ? 14.001 -1.574 3.066 1.00 85.06 107 ASP A N 1
ATOM 810 C CA . ASP A 1 107 ? 14.741 -0.322 2.971 1.00 85.06 107 ASP A CA 1
ATOM 811 C C . ASP A 1 107 ? 14.874 0.346 4.350 1.00 85.06 107 ASP A C 1
ATOM 813 O O . ASP A 1 107 ? 14.670 -0.283 5.387 1.00 85.06 107 ASP A O 1
ATOM 817 N N . GLU A 1 108 ? 15.299 1.609 4.375 1.00 82.12 108 GLU A N 1
ATOM 818 C CA . GLU A 1 108 ? 15.509 2.371 5.611 1.00 82.12 108 GLU A CA 1
ATOM 819 C C . GLU A 1 108 ? 14.211 2.772 6.337 1.00 82.12 108 GLU A C 1
ATOM 821 O O . GLU A 1 108 ? 14.259 3.148 7.507 1.00 82.12 108 GLU A O 1
ATOM 826 N N . HIS A 1 109 ? 13.062 2.695 5.666 1.00 85.00 109 HIS A N 1
ATOM 827 C CA . HIS A 1 109 ? 11.763 3.123 6.178 1.00 85.00 109 HIS A CA 1
ATOM 828 C C . HIS A 1 109 ? 10.833 1.947 6.458 1.00 85.00 109 HIS A C 1
ATOM 830 O O . HIS A 1 109 ? 10.126 1.964 7.466 1.00 85.00 109 HIS A O 1
ATOM 836 N N . ILE A 1 110 ? 10.809 0.949 5.572 1.00 89.62 110 ILE A N 1
ATOM 837 C CA . ILE A 1 110 ? 9.825 -0.129 5.595 1.00 89.62 110 ILE A CA 1
ATOM 838 C C . ILE A 1 110 ? 10.473 -1.495 5.349 1.00 89.62 110 ILE A C 1
ATOM 840 O O . ILE A 1 110 ? 11.316 -1.685 4.471 1.00 89.62 110 ILE A O 1
ATOM 844 N N . VAL A 1 111 ? 9.987 -2.478 6.104 1.00 91.31 111 VAL A N 1
ATOM 845 C CA . VAL A 1 111 ? 10.159 -3.909 5.851 1.00 91.31 111 VAL A CA 1
ATOM 846 C C . VAL A 1 111 ? 8.813 -4.451 5.389 1.00 91.31 111 VAL A C 1
ATOM 848 O O . VAL A 1 111 ? 7.844 -4.424 6.138 1.00 91.31 111 VAL A O 1
ATOM 851 N N . SER A 1 112 ? 8.736 -4.943 4.160 1.00 91.62 112 SER A N 1
ATOM 852 C CA . SER A 1 112 ? 7.511 -5.467 3.560 1.00 91.62 112 SER A CA 1
ATOM 853 C C . SER A 1 112 ? 7.691 -6.922 3.154 1.00 91.62 112 SER A C 1
ATOM 855 O O . SER A 1 112 ? 8.717 -7.317 2.595 1.00 91.62 112 SER A O 1
ATOM 857 N N . MET A 1 113 ? 6.669 -7.719 3.426 1.00 91.81 113 MET A N 1
ATOM 858 C CA . MET A 1 113 ? 6.570 -9.116 3.061 1.00 91.81 113 MET A CA 1
ATOM 859 C C . MET A 1 113 ? 5.177 -9.440 2.547 1.00 91.81 113 MET A C 1
ATOM 861 O O . MET A 1 113 ? 4.176 -8.941 3.061 1.00 91.81 113 MET A O 1
ATOM 865 N N . CYS A 1 114 ? 5.115 -10.316 1.551 1.00 92.31 114 CYS A N 1
ATOM 866 C CA . CYS A 1 114 ? 3.855 -10.779 1.002 1.00 92.31 114 CYS A CA 1
ATOM 867 C C . CYS A 1 114 ? 3.966 -12.218 0.492 1.00 92.31 114 CYS A C 1
ATOM 869 O O . CYS A 1 114 ? 4.956 -12.583 -0.148 1.00 92.31 114 CYS A O 1
ATOM 871 N N . LEU A 1 115 ? 2.941 -13.022 0.769 1.00 91.38 115 LEU A N 1
ATOM 872 C CA . LEU A 1 115 ? 2.712 -14.292 0.093 1.00 91.38 115 LEU A CA 1
ATOM 873 C C . LEU A 1 115 ? 1.841 -14.035 -1.130 1.00 91.38 115 LEU A C 1
ATOM 875 O O . LEU A 1 115 ? 0.739 -13.499 -1.009 1.00 91.38 115 LEU A O 1
ATOM 879 N N . VAL A 1 116 ? 2.328 -14.458 -2.289 1.00 89.38 116 VAL A N 1
ATOM 880 C CA . VAL A 1 116 ? 1.609 -14.380 -3.557 1.00 89.38 116 VAL A CA 1
ATOM 881 C C . VAL A 1 116 ? 1.328 -15.787 -4.056 1.00 89.38 116 VAL A C 1
ATOM 883 O O . VAL A 1 116 ? 2.220 -16.634 -4.084 1.00 89.38 116 VAL A O 1
ATOM 886 N N . ASP A 1 117 ? 0.088 -16.025 -4.446 1.00 88.50 117 ASP A N 1
ATOM 887 C CA . ASP A 1 117 ? -0.400 -17.231 -5.094 1.00 88.50 117 ASP A CA 1
ATOM 888 C C . ASP A 1 117 ? -0.570 -16.976 -6.602 1.00 88.50 117 ASP A C 1
ATOM 890 O O . ASP A 1 117 ? -1.098 -15.942 -7.007 1.00 88.50 117 ASP A O 1
ATOM 894 N N . ASP A 1 118 ? -0.109 -17.896 -7.453 1.00 83.88 118 ASP A N 1
ATOM 895 C CA . ASP A 1 118 ? -0.189 -17.746 -8.914 1.00 83.88 118 ASP A CA 1
ATOM 896 C C . ASP A 1 118 ? -1.635 -17.620 -9.440 1.00 83.88 118 ASP A C 1
ATOM 898 O O . ASP A 1 118 ? -1.842 -17.039 -10.509 1.00 83.88 118 ASP A O 1
ATOM 902 N N . ALA A 1 119 ? -2.620 -18.196 -8.741 1.00 85.00 119 ALA A N 1
ATOM 903 C CA . ALA A 1 119 ? -4.026 -18.165 -9.141 1.00 85.00 119 ALA A CA 1
ATOM 904 C C . ALA A 1 119 ? -4.782 -17.006 -8.487 1.00 85.00 119 ALA A C 1
ATOM 906 O O . ALA A 1 119 ? -5.586 -16.350 -9.149 1.00 85.00 119 ALA A O 1
ATOM 907 N N . ASP A 1 120 ? -4.511 -16.765 -7.206 1.00 83.44 120 ASP A N 1
ATOM 908 C CA . ASP A 1 120 ? -5.281 -15.829 -6.390 1.00 83.44 120 ASP A CA 1
ATOM 909 C C . ASP A 1 120 ? -4.604 -14.455 -6.226 1.00 83.44 120 ASP A C 1
ATOM 911 O O . ASP A 1 120 ? -5.236 -13.519 -5.738 1.00 83.44 120 ASP A O 1
ATOM 915 N N . GLY A 1 121 ? -3.347 -14.285 -6.643 1.00 88.00 121 GLY A N 1
ATOM 916 C CA . GLY A 1 121 ? -2.580 -13.057 -6.435 1.00 88.00 121 GLY A CA 1
ATOM 917 C C . GLY A 1 121 ? -2.062 -12.932 -4.999 1.00 88.00 121 GLY A C 1
ATOM 918 O O . GLY A 1 121 ? -1.739 -13.925 -4.353 1.00 88.00 121 GLY A O 1
ATOM 919 N N . ALA A 1 122 ? -1.923 -11.709 -4.487 1.00 89.75 122 ALA A N 1
ATOM 920 C CA . ALA A 1 122 ? -1.438 -11.483 -3.125 1.00 89.75 122 ALA A CA 1
ATOM 921 C C . ALA A 1 122 ? -2.472 -11.957 -2.081 1.00 89.75 122 ALA A C 1
ATOM 923 O O . ALA A 1 122 ? -3.644 -11.590 -2.167 1.00 89.75 122 ALA A O 1
ATOM 924 N N . VAL A 1 123 ? -2.052 -12.776 -1.108 1.00 93.25 123 VAL A N 1
ATOM 925 C CA . VAL A 1 123 ? -2.965 -13.438 -0.147 1.00 93.25 123 VAL A CA 1
ATOM 926 C C . VAL A 1 123 ? -2.688 -13.110 1.319 1.00 93.25 123 VAL A C 1
ATOM 928 O O . VAL A 1 123 ? -3.627 -13.043 2.107 1.00 93.25 123 VAL A O 1
ATOM 931 N N . ILE A 1 124 ? -1.423 -12.900 1.687 1.00 94.62 124 ILE A N 1
ATOM 932 C CA . ILE A 1 124 ? -1.001 -12.504 3.039 1.00 94.62 124 ILE A CA 1
ATOM 933 C C . ILE A 1 124 ? 0.001 -11.372 2.896 1.00 94.62 124 ILE A C 1
ATOM 935 O O . ILE A 1 124 ? 0.885 -11.440 2.038 1.00 94.62 124 ILE A O 1
ATOM 939 N N . SER A 1 125 ? -0.092 -10.366 3.753 1.00 96.25 125 SER A N 1
ATOM 940 C CA . SER A 1 125 ? 0.860 -9.268 3.811 1.00 96.25 125 SER A CA 1
ATOM 941 C C . SER A 1 125 ? 1.265 -8.925 5.240 1.00 96.25 125 SER A C 1
ATOM 943 O O . SER A 1 125 ? 0.489 -9.046 6.187 1.00 96.25 125 SER A O 1
ATOM 945 N N . ALA A 1 126 ? 2.510 -8.479 5.382 1.00 96.12 126 ALA A N 1
ATOM 946 C CA . ALA A 1 126 ? 3.050 -7.913 6.607 1.00 96.12 126 ALA A CA 1
ATOM 947 C C . ALA A 1 126 ? 3.997 -6.770 6.235 1.00 96.12 126 ALA A C 1
ATOM 949 O O . ALA A 1 126 ? 4.921 -6.946 5.441 1.00 96.12 126 ALA A O 1
ATOM 950 N N . VAL A 1 127 ? 3.753 -5.585 6.778 1.00 96.31 127 VAL A N 1
ATOM 951 C CA . VAL A 1 127 ? 4.515 -4.371 6.505 1.00 96.31 127 VAL A CA 1
ATOM 952 C C . VAL A 1 127 ? 4.825 -3.692 7.826 1.00 96.31 127 VAL A C 1
ATOM 954 O O . VAL A 1 127 ? 3.925 -3.265 8.536 1.00 96.31 127 VAL A O 1
ATOM 957 N N . CYS A 1 128 ? 6.103 -3.574 8.156 1.00 95.44 128 CYS A N 1
ATOM 958 C CA . CYS A 1 128 ? 6.567 -2.906 9.359 1.00 95.44 128 CYS A CA 1
ATOM 959 C C . CYS A 1 128 ? 7.281 -1.605 8.997 1.00 95.44 128 CYS A C 1
ATOM 961 O O . CYS A 1 128 ? 8.102 -1.587 8.078 1.00 95.44 128 CYS A O 1
ATOM 963 N N . ARG A 1 129 ? 7.000 -0.541 9.751 1.00 93.50 129 ARG A N 1
ATOM 964 C CA . ARG A 1 129 ? 7.799 0.682 9.809 1.00 93.50 129 ARG A CA 1
ATOM 965 C C . ARG A 1 129 ? 8.665 0.630 11.071 1.00 93.50 129 ARG A C 1
ATOM 967 O O . ARG A 1 129 ? 8.185 0.961 12.157 1.00 93.50 129 ARG A O 1
ATOM 974 N N . PRO A 1 130 ? 9.952 0.259 10.974 1.00 90.31 130 PRO A N 1
ATOM 975 C CA . PRO A 1 130 ? 10.718 -0.032 12.182 1.00 90.31 130 PRO A CA 1
ATOM 976 C C . PRO A 1 130 ? 11.058 1.208 13.015 1.00 90.31 130 PRO A C 1
ATOM 978 O O . PRO A 1 130 ? 11.280 1.096 14.215 1.00 90.31 130 PRO A O 1
ATOM 981 N N . ALA A 1 131 ? 11.093 2.396 12.402 1.00 89.56 131 ALA A N 1
ATOM 982 C CA . ALA A 1 131 ? 11.398 3.645 13.105 1.00 89.56 131 ALA A CA 1
ATOM 983 C C . ALA A 1 131 ? 10.351 4.014 14.172 1.00 89.56 131 ALA A C 1
ATOM 985 O O . ALA A 1 131 ? 10.682 4.691 15.145 1.00 89.56 131 ALA A O 1
ATOM 986 N N . THR A 1 132 ? 9.103 3.585 13.980 1.00 91.44 132 THR A N 1
ATOM 987 C CA . THR A 1 132 ? 7.966 3.833 14.882 1.00 91.44 132 THR A CA 1
ATOM 988 C C . THR A 1 132 ? 7.433 2.556 15.522 1.00 91.44 132 THR A C 1
ATOM 990 O O . THR A 1 132 ? 6.516 2.625 16.335 1.00 91.44 132 THR A O 1
ATOM 993 N N . ASP A 1 133 ? 8.020 1.410 15.174 1.00 94.00 133 ASP A N 1
ATOM 994 C CA . ASP A 1 133 ? 7.584 0.080 15.586 1.00 94.00 133 ASP A CA 1
ATOM 995 C C . ASP A 1 133 ? 6.117 -0.222 15.239 1.00 94.00 133 ASP A C 1
ATOM 997 O O . ASP A 1 133 ? 5.405 -0.900 15.973 1.00 94.00 133 ASP A O 1
ATOM 1001 N N . GLU A 1 134 ? 5.654 0.309 14.107 1.00 96.56 134 GLU A N 1
ATOM 1002 C CA . GLU A 1 134 ? 4.307 0.065 13.597 1.00 96.56 134 GLU A CA 1
ATOM 1003 C C . GLU A 1 134 ? 4.322 -1.150 12.664 1.00 96.56 134 GLU A C 1
ATOM 1005 O O . GLU A 1 134 ? 5.126 -1.218 11.731 1.00 96.56 134 GLU A O 1
ATOM 1010 N N . LEU A 1 135 ? 3.409 -2.091 12.879 1.00 97.31 135 LEU A N 1
ATOM 1011 C CA . LEU A 1 135 ? 3.177 -3.253 12.030 1.00 97.31 135 LEU A CA 1
ATOM 1012 C C . LEU A 1 135 ? 1.760 -3.196 11.464 1.00 97.31 135 LEU A C 1
ATOM 1014 O O . LEU A 1 135 ? 0.786 -3.098 12.203 1.00 97.31 135 LEU A O 1
ATOM 1018 N N . LEU A 1 136 ? 1.658 -3.322 10.149 1.00 97.69 136 LEU A N 1
ATOM 1019 C CA . LEU A 1 136 ? 0.428 -3.579 9.418 1.00 97.69 136 LEU A CA 1
ATOM 1020 C C . LEU A 1 136 ? 0.470 -5.012 8.899 1.00 97.69 136 LEU A C 1
ATOM 1022 O O . LEU A 1 136 ? 1.467 -5.428 8.310 1.00 97.69 136 LEU A O 1
ATOM 1026 N N . CYS A 1 137 ? -0.601 -5.774 9.074 1.00 97.38 137 CYS A N 1
ATOM 1027 C CA . CYS A 1 137 ? -0.717 -7.090 8.456 1.00 97.38 137 CYS A CA 1
ATOM 1028 C C . CYS A 1 137 ? -2.150 -7.363 8.017 1.00 97.38 137 CYS A C 1
ATOM 1030 O O . CYS A 1 137 ? -3.101 -6.836 8.591 1.00 97.38 137 CYS A O 1
ATOM 1032 N N . ALA A 1 138 ? -2.298 -8.171 6.977 1.00 97.44 138 ALA A N 1
ATOM 1033 C CA . ALA A 1 138 ? -3.595 -8.609 6.494 1.00 97.44 138 ALA A CA 1
ATOM 1034 C C . ALA A 1 138 ? -3.495 -10.007 5.899 1.00 97.44 138 ALA A C 1
ATOM 1036 O O . ALA A 1 138 ? -2.441 -10.444 5.425 1.00 97.44 138 ALA A O 1
ATOM 1037 N N . ALA A 1 139 ? -4.627 -10.693 5.898 1.00 96.50 139 ALA A N 1
ATOM 1038 C CA . ALA A 1 139 ? -4.820 -11.915 5.146 1.00 96.50 139 ALA A CA 1
ATOM 1039 C C . ALA A 1 139 ? -6.188 -11.862 4.477 1.00 96.50 139 ALA A C 1
ATOM 1041 O O . ALA A 1 139 ? -7.151 -11.369 5.066 1.00 96.50 139 ALA A O 1
ATOM 1042 N N . ARG A 1 140 ? -6.271 -12.371 3.247 1.00 94.25 140 ARG A N 1
ATOM 1043 C CA . ARG A 1 140 ? -7.502 -12.296 2.461 1.00 94.25 140 ARG A CA 1
ATOM 1044 C C . ARG A 1 140 ? -8.677 -12.955 3.194 1.00 94.25 140 ARG A C 1
ATOM 1046 O O . ARG A 1 140 ? -8.635 -14.146 3.502 1.00 94.25 140 ARG A O 1
ATOM 1053 N N . GLY A 1 141 ? -9.742 -12.192 3.417 1.00 94.12 141 GLY A N 1
ATOM 1054 C CA . GLY A 1 141 ? -10.950 -12.581 4.138 1.00 94.12 141 GLY A CA 1
ATOM 1055 C C . GLY A 1 141 ? -10.833 -12.560 5.665 1.00 94.12 141 GLY A C 1
ATOM 1056 O O . GLY A 1 141 ? -11.812 -12.894 6.335 1.00 94.12 141 GLY A O 1
ATOM 1057 N N . ALA A 1 142 ? -9.674 -12.199 6.219 1.00 94.88 142 ALA A N 1
ATOM 1058 C CA . ALA A 1 142 ? -9.435 -12.124 7.660 1.00 94.88 142 ALA A CA 1
ATOM 1059 C C . ALA A 1 142 ? -9.489 -10.687 8.204 1.00 94.88 142 ALA A C 1
ATOM 1061 O O . ALA A 1 142 ? -9.600 -10.502 9.418 1.00 94.88 142 ALA A O 1
ATOM 1062 N N . GLY A 1 143 ? -9.426 -9.682 7.331 1.00 95.94 143 GLY A N 1
ATOM 1063 C CA . GLY A 1 143 ? -9.269 -8.279 7.682 1.00 95.94 143 GLY A CA 1
ATOM 1064 C C . GLY A 1 143 ? -7.812 -7.812 7.697 1.00 95.94 143 GLY A C 1
ATOM 1065 O O . GLY A 1 143 ? -6.859 -8.592 7.586 1.00 95.94 143 GLY A O 1
ATOM 1066 N N . ALA A 1 144 ? -7.660 -6.498 7.852 1.00 97.06 144 ALA A N 1
ATOM 1067 C CA . ALA A 1 144 ? -6.390 -5.825 8.077 1.00 97.06 144 ALA A CA 1
ATOM 1068 C C . ALA A 1 144 ? -6.265 -5.397 9.543 1.00 97.06 144 ALA A C 1
ATOM 1070 O O . ALA A 1 144 ? -7.241 -4.999 10.184 1.00 97.06 144 ALA A O 1
ATOM 1071 N N . PHE A 1 145 ? -5.046 -5.454 10.067 1.00 97.44 145 PHE A N 1
ATOM 1072 C CA . PHE A 1 145 ? -4.726 -5.174 11.459 1.00 97.44 145 PHE A CA 1
ATOM 1073 C C . PHE A 1 145 ? -3.502 -4.271 11.562 1.00 97.44 145 PHE A C 1
ATOM 1075 O O . PHE A 1 145 ? -2.592 -4.328 10.732 1.00 97.44 145 PHE A O 1
ATOM 1082 N N . MET A 1 146 ? -3.478 -3.469 12.622 1.00 97.00 146 MET A N 1
ATOM 1083 C CA . MET A 1 146 ? -2.378 -2.596 12.991 1.00 97.00 146 MET A CA 1
ATOM 1084 C C . MET A 1 146 ? -1.947 -2.862 14.433 1.00 97.00 146 MET A C 1
ATOM 1086 O O . MET A 1 146 ? -2.779 -2.979 15.337 1.00 97.00 146 MET A O 1
ATOM 1090 N N . GLN A 1 147 ? -0.639 -2.901 14.647 1.00 96.38 147 GLN A N 1
ATOM 1091 C CA . GLN A 1 147 ? 0.003 -3.013 15.949 1.00 96.38 147 GLN A CA 1
ATOM 1092 C C . GLN A 1 147 ? 1.087 -1.938 16.077 1.00 96.38 147 GLN A C 1
ATOM 1094 O O . GLN A 1 147 ? 1.749 -1.614 15.093 1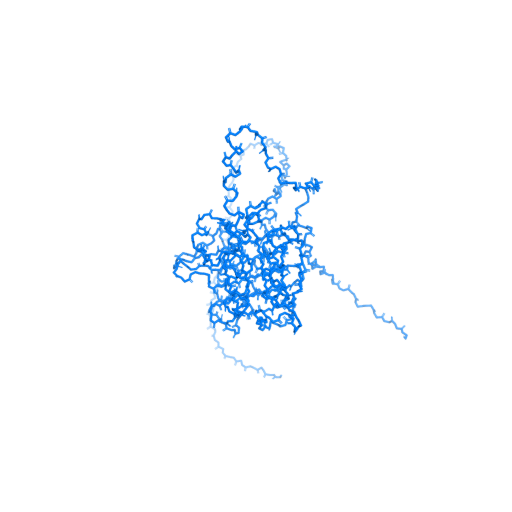.00 96.38 147 GLN A O 1
ATOM 1099 N N . ILE A 1 148 ? 1.263 -1.372 17.272 1.00 96.00 148 ILE A N 1
ATOM 1100 C CA . ILE A 1 148 ? 2.306 -0.378 17.555 1.00 96.00 148 ILE A CA 1
ATOM 1101 C C . ILE A 1 148 ? 3.088 -0.838 18.784 1.00 96.00 148 ILE A C 1
ATOM 1103 O O . ILE A 1 148 ? 2.538 -0.886 19.884 1.00 96.00 148 ILE A O 1
ATOM 1107 N N . GLY A 1 149 ? 4.365 -1.167 18.602 1.00 93.56 149 GLY A N 1
ATOM 1108 C CA . GLY A 1 149 ? 5.194 -1.753 19.649 1.00 93.56 149 GLY A CA 1
ATOM 1109 C C . GLY A 1 149 ? 4.591 -3.038 20.215 1.00 93.56 149 GLY A C 1
ATOM 1110 O O . GLY A 1 149 ? 4.094 -3.886 19.478 1.00 93.56 149 GLY A O 1
ATOM 1111 N N . ASP A 1 150 ? 4.588 -3.142 21.543 1.00 91.69 150 ASP A N 1
ATOM 1112 C CA . ASP A 1 150 ? 4.052 -4.297 22.275 1.00 91.69 150 ASP A CA 1
ATOM 1113 C C . ASP A 1 150 ? 2.541 -4.196 22.564 1.00 91.69 150 ASP A C 1
ATOM 1115 O O . ASP A 1 150 ? 1.981 -5.046 23.263 1.00 91.69 150 ASP A O 1
ATOM 1119 N N . GLU A 1 151 ? 1.863 -3.149 22.078 1.00 94.12 151 GLU A N 1
ATOM 1120 C CA . GLU A 1 151 ? 0.424 -2.993 22.293 1.00 94.12 151 GLU A CA 1
ATOM 1121 C C . GLU A 1 151 ? -0.365 -4.095 21.564 1.00 94.12 151 GLU A C 1
ATOM 1123 O O . GLU A 1 151 ? 0.096 -4.623 20.547 1.00 94.12 151 GLU A O 1
ATOM 1128 N N . PRO A 1 152 ? -1.567 -4.462 22.044 1.00 93.06 152 PRO A N 1
ATOM 1129 C CA . PRO A 1 152 ? -2.420 -5.408 21.340 1.00 93.06 152 PRO A CA 1
ATOM 1130 C C . PRO A 1 152 ? -2.771 -4.906 19.938 1.00 93.06 152 PRO A C 1
ATOM 1132 O O . PRO A 1 152 ? -3.076 -3.727 19.746 1.00 93.06 152 PRO A O 1
ATOM 1135 N N . ALA A 1 153 ? -2.793 -5.818 18.969 1.00 95.19 153 ALA A N 1
ATOM 1136 C CA . ALA A 1 153 ? -3.240 -5.481 17.629 1.00 95.19 153 ALA A CA 1
ATOM 1137 C C . ALA A 1 153 ? -4.710 -5.049 17.617 1.00 95.19 153 ALA A C 1
ATOM 1139 O O . ALA A 1 153 ? -5.562 -5.578 18.336 1.00 95.19 153 ALA A O 1
ATOM 1140 N N . THR A 1 154 ? -5.001 -4.084 16.757 1.00 96.38 154 THR A N 1
ATOM 1141 C CA . THR A 1 154 ? -6.339 -3.546 16.522 1.00 96.38 154 THR A CA 1
ATOM 1142 C C . THR A 1 154 ? -6.675 -3.661 15.039 1.00 96.38 154 THR A C 1
ATOM 1144 O O . THR A 1 154 ? -5.756 -3.707 14.222 1.00 96.38 154 THR A O 1
ATOM 1147 N N . PRO A 1 155 ? -7.960 -3.729 14.651 1.00 97.00 155 PRO A N 1
ATOM 1148 C CA . PRO A 1 155 ? -8.330 -3.624 13.245 1.00 97.00 155 PRO A CA 1
ATOM 1149 C C . PRO A 1 155 ? -7.750 -2.346 12.634 1.00 97.00 155 PRO A C 1
ATOM 1151 O O . PRO A 1 155 ? -7.807 -1.283 13.260 1.00 97.00 155 PRO A O 1
ATOM 1154 N N . ALA A 1 156 ? -7.190 -2.452 11.431 1.00 96.06 156 ALA A N 1
ATOM 1155 C CA . ALA A 1 156 ? -6.731 -1.286 10.694 1.00 96.06 156 ALA A CA 1
ATOM 1156 C C . ALA A 1 156 ? -7.923 -0.343 10.435 1.00 96.06 156 ALA A C 1
ATOM 1158 O O . ALA A 1 156 ? -9.054 -0.812 10.255 1.00 96.06 156 ALA A O 1
ATOM 1159 N N . PRO A 1 157 ? -7.706 0.981 10.457 1.00 95.38 157 PRO A N 1
ATOM 1160 C CA . PRO A 1 157 ? -8.765 1.934 10.159 1.00 95.38 157 PRO A CA 1
ATOM 1161 C C . PRO A 1 157 ? -9.264 1.771 8.718 1.00 95.38 157 PRO A C 1
ATOM 1163 O O . PRO A 1 157 ? -8.522 1.360 7.828 1.00 95.38 157 PRO A O 1
ATOM 1166 N N . GLU A 1 158 ? -10.526 2.132 8.488 1.00 94.88 158 GLU A N 1
ATOM 1167 C CA . GLU A 1 158 ? -11.096 2.158 7.140 1.00 94.88 158 GLU A CA 1
ATOM 1168 C C . GLU A 1 158 ? -10.369 3.196 6.275 1.00 94.88 158 GLU A C 1
ATOM 1170 O O . GLU A 1 158 ? -10.160 4.347 6.680 1.00 94.88 158 GLU A O 1
ATOM 1175 N N . VAL A 1 159 ? -9.989 2.786 5.066 1.00 95.75 159 VAL A N 1
ATOM 1176 C CA . VAL A 1 159 ? -9.266 3.643 4.127 1.00 95.75 159 VAL A CA 1
ATOM 1177 C C . VAL A 1 159 ? -10.173 4.773 3.625 1.00 95.75 159 VAL A C 1
ATOM 1179 O O . VAL A 1 159 ? -11.284 4.542 3.151 1.00 95.75 159 VAL A O 1
ATOM 1182 N N . GLY A 1 160 ? -9.670 6.012 3.652 1.00 91.25 160 GLY A N 1
ATOM 1183 C CA . GLY A 1 160 ? -10.411 7.194 3.185 1.00 91.25 160 GLY A CA 1
ATOM 1184 C C . GLY A 1 160 ? -11.161 7.965 4.277 1.00 91.25 160 GLY A C 1
ATOM 1185 O O . GLY A 1 160 ? -12.083 8.715 3.953 1.00 91.25 160 GLY A O 1
ATOM 1186 N N . CYS A 1 161 ? -10.788 7.766 5.546 1.00 90.31 161 CYS A N 1
ATOM 1187 C CA . CYS A 1 161 ? -11.359 8.454 6.708 1.00 90.31 161 CYS A CA 1
ATOM 1188 C C . CYS A 1 161 ? -10.314 9.196 7.575 1.00 90.31 161 CYS A C 1
ATOM 1190 O O . CYS A 1 161 ? -10.505 9.342 8.783 1.00 90.31 161 CYS A O 1
ATOM 1192 N N . ALA A 1 162 ? -9.209 9.663 6.994 1.00 93.81 162 ALA A N 1
ATOM 1193 C CA . ALA A 1 162 ? -8.102 10.293 7.714 1.00 93.81 162 ALA A CA 1
ATOM 1194 C C . ALA A 1 162 ? -8.464 11.649 8.338 1.00 93.81 162 ALA A C 1
ATOM 1196 O O . ALA A 1 162 ? -7.941 12.011 9.394 1.00 93.81 162 ALA A O 1
ATOM 1197 N N . SER A 1 163 ? -9.366 12.413 7.715 1.00 93.75 163 SER A N 1
ATOM 1198 C CA . SER A 1 163 ? -9.807 13.706 8.242 1.00 93.75 163 SER A CA 1
ATOM 1199 C C . SER A 1 163 ? -11.303 13.933 8.067 1.00 93.75 163 SER A C 1
ATOM 1201 O O . SER A 1 163 ? -11.921 13.571 7.071 1.00 93.75 163 SER A O 1
ATOM 1203 N N . MET A 1 164 ? -11.897 14.595 9.064 1.00 91.69 164 MET A N 1
ATOM 1204 C CA . MET A 1 164 ? -13.316 14.957 9.057 1.00 91.69 164 MET A CA 1
ATOM 1205 C C . MET A 1 164 ? -13.620 16.219 8.240 1.00 91.69 164 MET A C 1
ATOM 1207 O O . MET A 1 164 ? -14.789 16.511 7.982 1.00 91.69 164 MET A O 1
ATOM 1211 N N . SER A 1 165 ? -12.601 17.014 7.903 1.00 94.00 165 SER A N 1
ATOM 1212 C CA . SER A 1 165 ? -12.776 18.349 7.313 1.00 94.00 165 SER A CA 1
ATOM 1213 C C . SER A 1 165 ? -12.243 18.488 5.892 1.00 94.00 165 SER A C 1
ATOM 1215 O O . SER A 1 165 ? -12.630 19.429 5.200 1.00 94.00 165 SER A O 1
ATOM 1217 N N . ALA A 1 166 ? -11.346 17.602 5.470 1.00 94.62 166 ALA A N 1
ATOM 1218 C CA . ALA A 1 166 ? -10.698 17.654 4.168 1.00 94.62 166 ALA A CA 1
ATOM 1219 C C . ALA A 1 166 ? -10.261 16.253 3.738 1.00 94.62 166 ALA A C 1
ATOM 1221 O O . ALA A 1 166 ? -10.122 15.373 4.577 1.00 94.62 166 ALA A O 1
ATOM 1222 N N . THR A 1 167 ? -10.014 16.071 2.445 1.00 95.50 167 THR A N 1
ATOM 1223 C CA . THR A 1 167 ? -9.347 14.878 1.922 1.00 95.50 167 THR A CA 1
ATOM 1224 C C . THR A 1 167 ? -7.836 15.044 2.052 1.00 95.50 167 THR A C 1
ATOM 1226 O O . THR A 1 167 ? -7.256 15.964 1.473 1.00 95.50 167 THR A O 1
ATOM 1229 N N . VAL A 1 168 ? -7.191 14.162 2.811 1.00 96.88 168 VAL A N 1
ATOM 1230 C CA . VAL A 1 168 ? -5.742 14.152 3.024 1.00 96.88 168 VAL A CA 1
ATOM 1231 C C . VAL A 1 168 ? -5.065 13.396 1.882 1.00 96.88 168 VAL A C 1
ATOM 1233 O O . VAL A 1 168 ? -5.162 12.174 1.772 1.00 96.88 168 VAL A O 1
ATOM 1236 N N . VAL A 1 169 ? -4.361 14.123 1.021 1.00 96.12 169 VAL A N 1
ATOM 1237 C CA . VAL A 1 169 ? -3.656 13.578 -0.142 1.00 96.12 169 VAL A CA 1
ATOM 1238 C C . VAL A 1 169 ? -2.164 13.488 0.164 1.00 96.12 169 VAL A C 1
ATOM 1240 O O . VAL A 1 169 ? -1.473 14.502 0.267 1.00 96.12 169 VAL A O 1
ATOM 1243 N N . HIS A 1 170 ? -1.649 12.266 0.266 1.00 95.75 170 HIS A N 1
ATOM 1244 C CA . HIS A 1 170 ? -0.223 12.006 0.399 1.00 95.75 170 HIS A CA 1
ATOM 1245 C C . HIS A 1 170 ? 0.451 11.895 -0.971 1.00 95.75 170 HIS A C 1
ATOM 1247 O O . HIS A 1 170 ? 0.120 11.026 -1.788 1.00 95.75 170 HIS A O 1
ATOM 1253 N N . VAL A 1 171 ? 1.478 12.710 -1.202 1.00 93.44 171 VAL A N 1
ATOM 1254 C CA . VAL A 1 171 ? 2.270 12.698 -2.442 1.00 93.44 171 VAL A CA 1
ATOM 1255 C C . VAL A 1 171 ? 3.772 12.672 -2.138 1.00 93.44 171 VAL A C 1
ATOM 1257 O O . VAL A 1 171 ? 4.182 13.084 -1.049 1.00 93.44 171 VAL A O 1
ATOM 1260 N N . PRO A 1 172 ? 4.626 12.194 -3.065 1.00 88.62 172 PRO A N 1
ATOM 1261 C CA . PRO A 1 172 ? 6.070 12.218 -2.885 1.00 88.62 172 PRO A CA 1
ATOM 1262 C C . PRO A 1 172 ? 6.597 13.605 -2.518 1.00 88.62 172 PRO A C 1
ATOM 1264 O O . PRO A 1 172 ? 6.084 14.636 -2.956 1.00 88.62 172 PRO A O 1
ATOM 1267 N N . TYR A 1 173 ? 7.683 13.627 -1.745 1.00 87.50 173 TYR A N 1
ATOM 1268 C CA . TYR A 1 173 ? 8.314 14.874 -1.313 1.00 87.50 173 TYR A CA 1
ATOM 1269 C C . TYR A 1 173 ? 8.810 15.742 -2.479 1.00 87.50 173 TYR A C 1
ATOM 1271 O O . TYR A 1 173 ? 8.717 16.971 -2.435 1.00 87.50 173 TYR A O 1
ATOM 1279 N N . ILE A 1 174 ? 9.333 15.108 -3.532 1.00 85.38 174 ILE A N 1
ATOM 1280 C CA . ILE A 1 174 ? 9.786 15.807 -4.735 1.00 85.38 174 ILE A CA 1
ATOM 1281 C C . ILE A 1 174 ? 8.557 16.297 -5.501 1.00 85.38 174 ILE A C 1
ATOM 1283 O O . ILE A 1 174 ? 7.728 15.499 -5.933 1.00 85.38 174 ILE A O 1
ATOM 1287 N N . LYS A 1 175 ? 8.465 17.618 -5.686 1.00 84.56 175 LYS A N 1
ATOM 1288 C CA . LYS A 1 175 ? 7.358 18.236 -6.418 1.00 84.56 175 LYS A CA 1
ATOM 1289 C C . LYS A 1 175 ? 7.317 17.763 -7.869 1.00 84.56 175 LYS A C 1
ATOM 1291 O O . LYS A 1 175 ? 8.344 17.713 -8.544 1.00 84.56 175 LYS A O 1
ATOM 1296 N N . CYS A 1 176 ? 6.107 17.486 -8.332 1.00 86.69 176 CYS A N 1
ATOM 1297 C CA . CYS A 1 176 ? 5.785 17.066 -9.686 1.00 86.69 176 CYS A CA 1
ATOM 1298 C C . CYS A 1 176 ? 4.659 17.986 -10.180 1.00 86.69 176 CYS A C 1
ATOM 1300 O O . CYS A 1 176 ? 3.597 17.999 -9.552 1.00 86.69 176 CYS A O 1
ATOM 1302 N N . PRO A 1 177 ? 4.879 18.782 -11.244 1.00 89.50 177 PRO A N 1
ATOM 1303 C CA . PRO A 1 177 ? 3.876 19.725 -11.744 1.00 89.50 177 PRO A CA 1
ATOM 1304 C C . PRO A 1 177 ? 2.525 19.070 -12.046 1.00 89.50 177 PRO A C 1
ATOM 1306 O O . PRO A 1 177 ? 1.481 19.657 -11.789 1.00 89.50 177 PRO A O 1
ATOM 1309 N N . GLU A 1 178 ? 2.541 17.840 -12.551 1.00 90.94 178 GLU A N 1
ATOM 1310 C CA . GLU A 1 178 ? 1.354 17.050 -12.867 1.00 90.94 178 GLU A CA 1
ATOM 1311 C C . GLU A 1 178 ? 0.518 16.746 -11.620 1.00 90.94 178 GLU A C 1
ATOM 1313 O O . GLU A 1 178 ? -0.709 16.817 -11.665 1.00 90.94 178 GLU A O 1
ATOM 1318 N N . ILE A 1 179 ? 1.182 16.455 -10.497 1.00 91.62 179 ILE A N 1
ATOM 1319 C CA . ILE A 1 179 ? 0.528 16.250 -9.202 1.00 91.62 179 ILE A CA 1
ATOM 1320 C C . ILE A 1 179 ? -0.050 17.556 -8.678 1.00 91.62 179 ILE A C 1
ATOM 1322 O O . ILE A 1 179 ? -1.188 17.566 -8.222 1.00 91.62 179 ILE A O 1
ATOM 1326 N N . ASP A 1 180 ? 0.711 18.649 -8.744 1.00 92.62 180 ASP A N 1
ATOM 1327 C CA . ASP A 1 180 ? 0.241 19.944 -8.253 1.00 92.62 180 ASP A CA 1
ATOM 1328 C C . ASP A 1 180 ? -1.004 20.401 -9.052 1.00 92.62 180 ASP A C 1
ATOM 1330 O O . ASP A 1 180 ? -1.999 20.794 -8.451 1.00 92.62 180 ASP A O 1
ATOM 1334 N N . LEU A 1 181 ? -1.024 20.212 -10.381 1.00 93.25 181 LEU A N 1
ATOM 1335 C CA . LEU A 1 181 ? -2.208 20.459 -11.221 1.00 93.25 181 LEU A CA 1
ATOM 1336 C C . LEU A 1 181 ? -3.396 19.547 -10.876 1.00 93.25 181 LEU A C 1
ATOM 1338 O O . LEU A 1 181 ? -4.545 19.989 -10.904 1.00 93.25 181 LEU A O 1
ATOM 1342 N N . ALA A 1 182 ? -3.143 18.271 -10.569 1.00 92.38 182 ALA A N 1
ATOM 1343 C CA . ALA A 1 182 ? -4.195 17.350 -10.147 1.00 92.38 182 ALA A CA 1
ATOM 1344 C C . ALA A 1 182 ? -4.800 17.770 -8.797 1.00 92.38 182 ALA A C 1
ATOM 1346 O O . ALA A 1 182 ? -6.016 17.726 -8.627 1.00 92.38 182 ALA A O 1
ATOM 1347 N N . ILE A 1 183 ? -3.968 18.212 -7.852 1.00 93.56 183 ILE A N 1
ATOM 1348 C CA . ILE A 1 183 ? -4.418 18.721 -6.553 1.00 93.56 183 ILE A CA 1
ATOM 1349 C C . ILE A 1 183 ? -5.250 19.992 -6.741 1.00 93.56 183 ILE A C 1
ATOM 1351 O O . ILE A 1 183 ? -6.351 20.060 -6.206 1.00 93.56 183 ILE A O 1
ATOM 1355 N N . GLU A 1 184 ? -4.789 20.953 -7.546 1.00 93.69 184 GLU A N 1
ATOM 1356 C CA . GLU A 1 184 ? -5.548 22.178 -7.843 1.00 93.69 184 GLU A CA 1
ATOM 1357 C C . GLU A 1 184 ? -6.936 21.851 -8.420 1.00 93.69 184 GLU A C 1
ATOM 1359 O O . GLU A 1 184 ? -7.950 22.389 -7.974 1.00 93.69 184 GLU A O 1
ATOM 1364 N N . ALA A 1 185 ? -7.011 20.908 -9.365 1.00 91.81 185 ALA A N 1
ATOM 1365 C CA . ALA A 1 185 ? -8.278 20.471 -9.951 1.00 91.81 185 ALA A CA 1
ATOM 1366 C C . ALA A 1 185 ? -9.206 19.766 -8.942 1.00 91.81 185 ALA A C 1
ATOM 1368 O O . ALA A 1 185 ? -10.433 19.849 -9.059 1.00 91.81 185 ALA A O 1
ATOM 1369 N N . LEU A 1 186 ? -8.638 19.058 -7.964 1.00 92.31 186 LEU A N 1
ATOM 1370 C CA . LEU A 1 186 ? -9.383 18.400 -6.893 1.00 92.31 186 LEU A CA 1
ATOM 1371 C C . LEU A 1 186 ? -9.906 19.410 -5.862 1.00 92.31 186 LEU A C 1
ATOM 1373 O O . LEU A 1 186 ? -11.063 19.309 -5.444 1.00 92.31 186 LEU A O 1
ATOM 1377 N N . GLU A 1 187 ? -9.095 20.410 -5.511 1.00 93.88 187 GLU A N 1
ATOM 1378 C CA . GLU A 1 187 ? -9.442 21.494 -4.585 1.00 93.88 187 GLU A CA 1
ATOM 1379 C C . GLU A 1 187 ? -10.652 22.312 -5.064 1.00 93.88 187 GLU A C 1
ATOM 1381 O O . GLU A 1 187 ? -11.439 22.806 -4.254 1.00 93.88 187 GLU A O 1
ATOM 1386 N N . GLU A 1 188 ? -10.885 22.388 -6.379 1.00 92.06 188 GLU A N 1
ATOM 1387 C CA . GLU A 1 188 ? -12.105 22.980 -6.943 1.00 92.06 188 GLU A CA 1
ATOM 1388 C C . GLU A 1 188 ? -13.391 22.203 -6.603 1.00 92.06 188 GLU A C 1
ATOM 1390 O O . GLU A 1 188 ? -14.498 22.733 -6.758 1.00 92.06 188 GLU A O 1
ATOM 1395 N N . LYS A 1 189 ? -13.279 20.927 -6.213 1.00 90.19 189 LYS A N 1
ATOM 1396 C CA . LYS A 1 189 ? -14.414 20.027 -5.941 1.00 90.19 189 LYS A CA 1
ATOM 1397 C C . LYS A 1 189 ? -14.579 19.715 -4.463 1.00 90.19 189 LYS A C 1
ATOM 1399 O O . LYS A 1 189 ? -15.711 19.505 -4.026 1.00 90.19 189 LYS A O 1
ATOM 1404 N N . MET A 1 190 ? -13.485 19.672 -3.710 1.00 90.88 190 MET A N 1
ATOM 1405 C CA . MET A 1 190 ? -13.491 19.337 -2.290 1.00 90.88 190 MET A CA 1
ATOM 1406 C C . MET A 1 190 ? -12.293 19.940 -1.551 1.00 90.88 190 MET A C 1
ATOM 1408 O O . MET A 1 190 ? -11.239 20.123 -2.152 1.00 90.88 190 MET A O 1
ATOM 1412 N N . PRO A 1 191 ? -12.418 20.231 -0.243 1.00 93.94 191 PRO A N 1
ATOM 1413 C CA . PRO A 1 191 ? -11.281 20.668 0.558 1.00 93.94 191 PRO A CA 1
ATOM 1414 C C . PRO A 1 191 ? -10.204 19.583 0.594 1.00 93.94 191 PRO A C 1
ATOM 1416 O O . PRO A 1 191 ? -10.513 18.427 0.885 1.00 93.94 191 PRO A O 1
ATOM 1419 N N . CYS A 1 192 ? -8.954 19.964 0.342 1.00 94.44 192 CYS A N 1
ATOM 1420 C CA . CYS A 1 192 ? -7.819 19.048 0.355 1.00 94.44 192 CYS A CA 1
ATOM 1421 C C . CYS A 1 192 ? -6.751 19.516 1.342 1.00 94.44 192 CYS A C 1
ATOM 1423 O O . CYS A 1 192 ? -6.535 20.713 1.529 1.00 94.44 192 CYS A O 1
ATOM 1425 N N . GLU A 1 193 ? -6.064 18.559 1.952 1.00 95.88 193 GLU A N 1
ATOM 1426 C CA . GLU A 1 193 ? -4.838 18.780 2.709 1.00 95.88 193 GLU A CA 1
ATOM 1427 C C . GLU A 1 193 ? -3.741 17.921 2.092 1.00 95.88 193 GLU A C 1
ATOM 1429 O O . GLU A 1 193 ? -3.938 16.730 1.873 1.00 95.88 193 GLU A O 1
ATOM 1434 N N . VAL A 1 194 ? -2.584 18.508 1.787 1.00 95.19 194 VAL A N 1
ATOM 1435 C CA . VAL A 1 194 ? -1.512 17.779 1.103 1.00 95.19 194 VAL A CA 1
ATOM 1436 C C . VAL A 1 194 ? -0.370 17.490 2.059 1.00 95.19 194 VAL A C 1
ATOM 1438 O O . VAL A 1 194 ? 0.295 18.412 2.539 1.00 95.19 194 VAL A O 1
ATOM 1441 N N . THR A 1 195 ? -0.073 16.209 2.250 1.00 94.38 195 THR A N 1
ATOM 1442 C CA . THR A 1 195 ? 1.069 15.745 3.039 1.00 94.38 195 THR A CA 1
ATOM 1443 C C . THR A 1 195 ? 2.185 15.256 2.118 1.00 94.38 195 THR A C 1
ATOM 1445 O O . THR A 1 195 ? 1.954 14.695 1.045 1.00 94.38 195 THR A O 1
ATOM 1448 N N . ARG A 1 196 ? 3.432 15.549 2.501 1.00 90.75 196 ARG A N 1
ATOM 1449 C CA . ARG A 1 196 ? 4.636 15.207 1.734 1.00 90.75 196 ARG A CA 1
ATOM 1450 C C . ARG A 1 196 ? 5.714 14.712 2.684 1.00 90.75 196 ARG A C 1
ATOM 1452 O O . ARG A 1 196 ? 6.286 15.515 3.420 1.00 90.75 196 ARG A O 1
ATOM 1459 N N . VAL A 1 197 ? 6.014 13.418 2.641 1.00 80.75 197 VAL A N 1
ATOM 1460 C CA . VAL A 1 197 ? 7.061 12.804 3.469 1.00 80.75 197 VAL A CA 1
ATOM 1461 C C . VAL A 1 197 ? 8.242 12.389 2.586 1.00 80.75 197 VAL A C 1
ATOM 1463 O O . VAL A 1 197 ? 8.029 11.788 1.526 1.00 80.75 197 VAL A O 1
ATOM 1466 N N . PRO A 1 198 ? 9.496 12.722 2.961 1.00 77.31 198 PRO A N 1
ATOM 1467 C CA . PRO A 1 198 ? 10.672 12.174 2.298 1.00 77.31 198 PRO A CA 1
ATOM 1468 C C . PRO A 1 198 ? 10.656 10.650 2.397 1.00 77.31 198 PRO A C 1
ATOM 1470 O O . PRO A 1 198 ? 10.742 10.096 3.487 1.00 77.31 198 PRO A O 1
ATOM 1473 N N . CYS A 1 199 ? 10.535 9.985 1.256 1.00 69.56 199 CYS A N 1
ATOM 1474 C CA . CYS A 1 199 ? 10.561 8.535 1.157 1.00 69.56 199 CYS A CA 1
ATOM 1475 C C . CYS A 1 199 ? 11.228 8.132 -0.158 1.00 69.56 199 CYS A C 1
ATOM 1477 O O . CYS A 1 199 ? 11.213 8.877 -1.143 1.00 69.56 199 CYS A O 1
ATOM 1479 N N . CYS A 1 200 ? 11.851 6.957 -0.160 1.00 63.84 200 CYS A N 1
ATOM 1480 C CA . CYS A 1 200 ? 12.563 6.430 -1.321 1.00 63.84 200 CYS A CA 1
ATOM 1481 C C . CYS A 1 200 ? 11.631 5.837 -2.401 1.00 63.84 200 CYS A C 1
ATOM 1483 O O . CYS A 1 200 ? 12.109 5.495 -3.479 1.00 63.84 200 CYS A O 1
ATOM 1485 N N . CYS A 1 201 ? 10.326 5.720 -2.123 1.00 70.12 201 CYS A N 1
ATOM 1486 C CA . CYS A 1 201 ? 9.306 5.087 -2.968 1.00 70.12 201 CYS A CA 1
ATOM 1487 C C . CYS A 1 201 ? 7.882 5.455 -2.505 1.00 70.12 201 CYS A C 1
ATOM 1489 O O . CYS A 1 201 ? 7.695 6.121 -1.492 1.00 70.12 201 CYS A O 1
ATOM 1491 N N . CYS A 1 202 ? 6.852 4.921 -3.177 1.00 87.69 202 CYS A N 1
ATOM 1492 C CA . CYS A 1 202 ? 5.444 5.002 -2.746 1.00 87.69 202 CYS A CA 1
ATOM 1493 C C . CYS A 1 202 ? 5.144 4.320 -1.394 1.00 87.69 202 CYS A C 1
ATOM 1495 O O . CYS A 1 202 ? 4.033 4.428 -0.884 1.00 87.69 202 CYS A O 1
ATOM 1497 N N . CYS A 1 203 ? 6.117 3.612 -0.817 1.00 89.81 203 CYS A N 1
ATOM 1498 C CA . CYS A 1 203 ? 5.953 2.754 0.349 1.00 89.81 203 CYS A CA 1
ATOM 1499 C C . CYS A 1 203 ? 5.393 3.513 1.562 1.00 89.81 203 CYS A C 1
ATOM 1501 O O . CYS A 1 203 ? 4.428 3.069 2.177 1.00 89.81 203 CYS A O 1
ATOM 1503 N N . GLU A 1 204 ? 5.947 4.691 1.853 1.00 90.38 204 GLU A N 1
ATOM 1504 C CA . GLU A 1 204 ? 5.508 5.512 2.985 1.00 90.38 204 GLU A CA 1
ATOM 1505 C C . GLU A 1 204 ? 4.089 6.047 2.784 1.00 90.38 204 GLU A C 1
ATOM 1507 O O . GLU A 1 204 ? 3.278 6.017 3.700 1.00 90.38 204 GLU A O 1
ATOM 1512 N N . GLY A 1 205 ? 3.752 6.467 1.562 1.00 93.00 205 GLY A N 1
ATOM 1513 C CA . GLY A 1 205 ? 2.412 6.965 1.261 1.00 93.00 205 GLY A CA 1
ATOM 1514 C C . GLY A 1 205 ? 1.330 5.901 1.367 1.00 93.00 205 GLY A C 1
ATOM 1515 O O . GLY A 1 205 ? 0.246 6.177 1.873 1.00 93.00 205 GLY A O 1
ATOM 1516 N N . LEU A 1 206 ? 1.635 4.677 0.934 1.00 95.62 206 LEU A N 1
ATOM 1517 C CA . LEU A 1 206 ? 0.742 3.535 1.119 1.00 95.62 206 LEU A CA 1
ATOM 1518 C C . LEU A 1 206 ? 0.605 3.164 2.603 1.00 95.62 206 LEU A C 1
ATOM 1520 O O . LEU A 1 206 ? -0.494 2.842 3.051 1.00 95.62 206 LEU A O 1
ATOM 1524 N N . PHE A 1 207 ? 1.685 3.270 3.384 1.00 95.69 207 PHE A N 1
ATOM 1525 C CA . PHE A 1 207 ? 1.636 3.045 4.829 1.00 95.69 207 PHE A CA 1
ATOM 1526 C C . PHE A 1 207 ? 0.750 4.080 5.531 1.00 95.69 207 PHE A C 1
ATOM 1528 O O . PHE A 1 207 ? -0.116 3.712 6.322 1.00 95.69 207 PHE A O 1
ATOM 1535 N N . GLU A 1 208 ? 0.913 5.368 5.218 1.00 95.56 208 GLU A N 1
ATOM 1536 C CA . GLU A 1 208 ? 0.071 6.447 5.755 1.00 95.56 208 GLU A CA 1
ATOM 1537 C C . GLU A 1 208 ? -1.409 6.267 5.384 1.00 95.56 208 GLU A C 1
ATOM 1539 O O . GLU A 1 208 ? -2.287 6.541 6.198 1.00 95.56 208 GLU A O 1
ATOM 1544 N N . LEU A 1 209 ? -1.695 5.751 4.187 1.00 96.25 209 LEU A N 1
ATOM 1545 C CA . LEU A 1 209 ? -3.057 5.455 3.747 1.00 96.25 209 LEU A CA 1
ATOM 1546 C C . LEU A 1 209 ? -3.707 4.344 4.588 1.00 96.25 209 LEU A C 1
ATOM 1548 O O . LEU A 1 209 ? -4.781 4.545 5.148 1.00 96.25 209 LEU A O 1
ATOM 1552 N N . VAL A 1 210 ? -3.050 3.188 4.716 1.00 97.38 210 VAL A N 1
ATOM 1553 C CA . VAL A 1 210 ? -3.599 2.031 5.454 1.00 97.38 210 VAL A CA 1
ATOM 1554 C C . VAL A 1 210 ? -3.650 2.277 6.965 1.00 97.38 210 VAL A C 1
ATOM 1556 O O . VAL A 1 210 ? -4.531 1.771 7.651 1.00 97.38 210 VAL A O 1
ATOM 1559 N N . SER A 1 211 ? -2.743 3.092 7.500 1.00 96.06 211 SER A N 1
ATOM 1560 C CA . SER A 1 211 ? -2.779 3.515 8.908 1.00 96.06 211 SER A CA 1
ATOM 1561 C C . SER A 1 211 ? -3.797 4.630 9.190 1.00 96.06 211 SER A C 1
ATOM 1563 O O . SER A 1 211 ? -3.873 5.115 10.320 1.00 96.06 211 SER A O 1
ATOM 1565 N N . GLY A 1 212 ? -4.590 5.042 8.191 1.00 95.94 212 GLY A N 1
ATOM 1566 C CA . GLY A 1 212 ? -5.665 6.024 8.351 1.00 95.94 212 GLY A CA 1
ATOM 1567 C C . GLY A 1 212 ? -5.176 7.458 8.548 1.00 95.94 212 GLY A C 1
ATOM 1568 O O . GLY A 1 212 ? -5.896 8.281 9.106 1.00 95.94 212 GLY A O 1
ATOM 1569 N N . ARG A 1 213 ? -3.946 7.767 8.127 1.00 95.88 213 ARG A N 1
ATOM 1570 C CA . ARG A 1 213 ? -3.344 9.110 8.192 1.00 95.88 213 ARG A CA 1
ATOM 1571 C C . ARG A 1 213 ? -3.394 9.857 6.861 1.00 95.88 213 ARG A C 1
ATOM 1573 O O . ARG A 1 213 ? -3.193 11.069 6.833 1.00 95.88 213 ARG A O 1
ATOM 1580 N N . ALA A 1 214 ? -3.704 9.158 5.774 1.00 96.81 214 ALA A N 1
ATOM 1581 C CA . ALA A 1 214 ? -4.032 9.729 4.475 1.00 96.81 214 ALA A CA 1
ATOM 1582 C C . ALA A 1 214 ? -5.318 9.099 3.921 1.00 96.81 214 ALA A C 1
ATOM 1584 O O . ALA A 1 214 ? -5.651 7.965 4.250 1.00 96.81 214 ALA A O 1
ATOM 1585 N N . ASP A 1 215 ? -6.023 9.825 3.056 1.00 96.75 215 ASP A N 1
ATOM 1586 C CA . ASP A 1 215 ? -7.205 9.333 2.333 1.00 96.75 215 ASP A CA 1
ATOM 1587 C C . ASP A 1 215 ? -6.865 8.838 0.929 1.00 96.75 215 ASP A C 1
ATOM 1589 O O . ASP A 1 215 ? -7.569 8.011 0.341 1.00 96.75 215 ASP A O 1
ATOM 1593 N N . VAL A 1 216 ? -5.797 9.406 0.370 1.00 96.75 216 VAL A N 1
ATOM 1594 C CA . VAL A 1 216 ? -5.330 9.160 -0.986 1.00 96.75 216 VAL A CA 1
ATOM 1595 C C . VAL A 1 216 ? -3.810 9.171 -0.987 1.00 96.75 216 VAL A C 1
ATOM 1597 O O . VAL A 1 216 ? -3.192 10.064 -0.413 1.00 96.75 216 VAL A O 1
ATOM 1600 N N . HIS A 1 217 ? -3.205 8.238 -1.710 1.00 96.38 217 HIS A N 1
ATOM 1601 C CA . HIS A 1 217 ? -1.815 8.312 -2.118 1.00 96.38 217 HIS A CA 1
ATOM 1602 C C . HIS A 1 217 ? -1.702 8.385 -3.643 1.00 96.38 217 HIS A C 1
ATOM 1604 O O . HIS A 1 217 ? -2.297 7.573 -4.349 1.00 96.38 217 HIS A O 1
ATOM 1610 N N . VAL A 1 218 ? -0.898 9.324 -4.149 1.00 94.69 218 VAL A N 1
ATOM 1611 C CA . VAL A 1 218 ? -0.549 9.408 -5.576 1.00 94.69 218 VAL A CA 1
ATOM 1612 C C . VAL A 1 218 ? 0.964 9.407 -5.741 1.00 94.69 218 VAL A C 1
ATOM 1614 O O . VAL A 1 218 ? 1.644 10.262 -5.181 1.00 94.69 218 VAL A O 1
ATOM 1617 N N . SER A 1 219 ? 1.489 8.493 -6.553 1.00 92.19 219 SER A N 1
ATOM 1618 C CA . SER A 1 219 ? 2.884 8.452 -6.990 1.00 92.19 219 SER A CA 1
ATOM 1619 C C . SER A 1 219 ? 2.949 8.569 -8.517 1.00 92.19 219 SER A C 1
ATOM 1621 O O . SER A 1 219 ? 2.311 7.774 -9.210 1.00 92.19 219 SER A O 1
ATOM 1623 N N . PRO A 1 220 ? 3.688 9.541 -9.078 1.00 89.56 220 PRO A N 1
ATOM 1624 C CA . PRO A 1 220 ? 3.706 9.769 -10.516 1.00 89.56 220 PRO A CA 1
ATOM 1625 C C . PRO A 1 220 ? 4.601 8.736 -11.230 1.00 89.56 220 PRO A C 1
ATOM 1627 O O . PRO A 1 220 ? 5.553 8.228 -10.624 1.00 89.56 220 PRO A O 1
ATOM 1630 N N . PRO A 1 221 ? 4.387 8.468 -12.534 1.00 87.31 221 PRO A N 1
ATOM 1631 C CA . PRO A 1 221 ? 5.216 7.539 -13.310 1.00 87.31 221 PRO A CA 1
ATOM 1632 C C . PRO A 1 221 ? 6.718 7.840 -13.223 1.00 87.31 221 PRO A C 1
ATOM 1634 O O . PRO A 1 221 ? 7.527 6.932 -13.038 1.00 87.31 221 PRO A O 1
ATOM 1637 N N . ALA A 1 222 ? 7.102 9.121 -13.270 1.00 82.19 222 ALA A N 1
ATOM 1638 C CA . ALA A 1 222 ? 8.493 9.552 -13.135 1.00 82.19 222 ALA A CA 1
ATOM 1639 C C . ALA A 1 222 ? 9.148 9.112 -11.811 1.00 82.19 222 ALA A C 1
ATOM 1641 O O . ALA A 1 222 ? 10.346 8.832 -11.780 1.00 82.19 222 ALA A O 1
ATOM 1642 N N . HIS A 1 223 ? 8.376 9.020 -10.725 1.00 78.25 223 HIS A N 1
ATOM 1643 C CA . HIS A 1 223 ? 8.872 8.550 -9.432 1.00 78.25 223 HIS A CA 1
ATOM 1644 C C . HIS A 1 223 ? 9.001 7.024 -9.409 1.00 78.25 223 HIS A C 1
ATOM 1646 O O . HIS A 1 223 ? 10.024 6.508 -8.965 1.00 78.25 223 HIS A O 1
ATOM 1652 N N . CYS A 1 224 ? 8.034 6.300 -9.980 1.00 75.19 224 CYS A N 1
ATOM 1653 C CA . CYS A 1 224 ? 8.113 4.843 -10.132 1.00 75.19 224 CYS A CA 1
ATOM 1654 C C . CYS A 1 224 ? 9.269 4.397 -11.045 1.00 75.19 224 CYS A C 1
ATOM 1656 O O . CYS A 1 224 ? 9.823 3.316 -10.856 1.00 75.19 224 CYS A O 1
ATOM 1658 N N . LEU A 1 225 ? 9.653 5.242 -12.008 1.00 73.00 225 LEU A N 1
ATOM 1659 C CA . LEU A 1 225 ? 10.805 5.061 -12.897 1.00 73.00 225 LEU A CA 1
ATOM 1660 C C . LEU A 1 225 ? 12.138 5.541 -12.302 1.00 73.00 225 LEU A C 1
ATOM 1662 O O . LEU A 1 225 ? 13.189 5.320 -12.909 1.00 73.00 225 LEU A O 1
ATOM 1666 N N . SER A 1 226 ? 12.113 6.228 -11.159 1.00 70.06 226 SER A N 1
ATOM 1667 C CA . SER A 1 226 ? 13.332 6.712 -10.514 1.00 70.06 226 SER A CA 1
ATOM 1668 C C . SER A 1 226 ? 14.152 5.550 -9.939 1.00 70.06 226 SER A C 1
ATOM 1670 O O . SER A 1 226 ? 13.708 4.407 -9.918 1.00 70.06 226 SER A O 1
ATOM 1672 N N . SER A 1 227 ? 15.398 5.815 -9.541 1.00 62.53 227 SER A N 1
ATOM 1673 C CA . SER A 1 227 ? 16.252 4.812 -8.898 1.00 62.53 227 SER A CA 1
ATOM 1674 C C . SER A 1 227 ? 16.328 5.112 -7.397 1.00 62.53 227 SER A C 1
ATOM 1676 O O . SER A 1 227 ? 16.927 6.135 -7.052 1.00 62.53 227 SER A O 1
ATOM 1678 N N . PRO A 1 228 ? 15.841 4.223 -6.510 1.00 68.69 228 PRO A N 1
ATOM 1679 C CA . PRO A 1 228 ? 15.250 2.909 -6.799 1.00 68.69 228 PRO A CA 1
ATOM 1680 C C . PRO A 1 228 ? 13.795 2.986 -7.302 1.00 68.69 228 PRO A C 1
ATOM 1682 O O . PRO A 1 228 ? 13.040 3.866 -6.901 1.00 68.69 228 PRO A O 1
ATOM 1685 N N . SER A 1 229 ? 13.408 2.053 -8.179 1.00 73.06 229 SER A N 1
ATOM 1686 C CA . SER A 1 229 ? 12.038 1.960 -8.704 1.00 73.06 229 SER A CA 1
ATOM 1687 C C . SER A 1 229 ? 11.081 1.430 -7.643 1.00 73.06 229 SER A C 1
ATOM 1689 O O . SER A 1 229 ? 11.515 0.721 -6.734 1.00 73.06 229 SER A O 1
ATOM 1691 N N . THR A 1 230 ? 9.776 1.671 -7.807 1.00 80.62 230 THR A N 1
ATOM 1692 C CA . THR A 1 230 ? 8.750 1.097 -6.923 1.00 80.62 230 THR A CA 1
ATOM 1693 C C . THR A 1 230 ? 8.891 -0.433 -6.841 1.00 80.62 230 THR A C 1
ATOM 1695 O O . THR A 1 230 ? 8.729 -1.111 -7.863 1.00 80.62 230 THR A O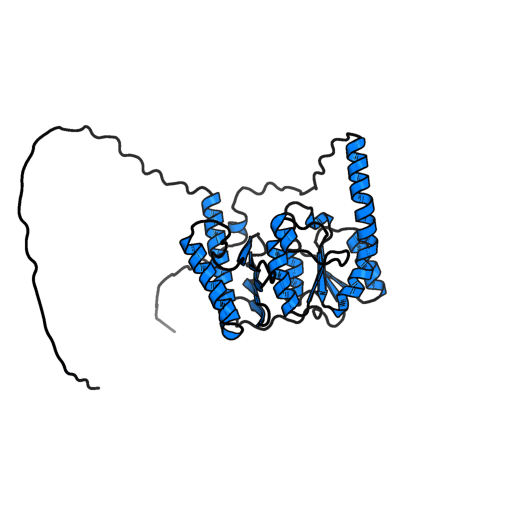 1
ATOM 1698 N N . PRO A 1 231 ? 9.178 -1.000 -5.653 1.00 86.06 231 PRO A N 1
ATOM 1699 C CA . PRO A 1 231 ? 9.337 -2.440 -5.500 1.00 86.06 231 PRO A CA 1
ATOM 1700 C C . PRO A 1 231 ? 7.988 -3.147 -5.629 1.00 86.06 231 PRO A C 1
ATOM 1702 O O . PRO A 1 231 ? 7.049 -2.848 -4.895 1.00 86.06 231 PRO A O 1
ATOM 1705 N N . VAL A 1 232 ? 7.890 -4.139 -6.514 1.00 88.56 232 VAL A N 1
ATOM 1706 C CA . VAL A 1 232 ? 6.631 -4.879 -6.724 1.00 88.56 232 VAL A CA 1
ATOM 1707 C C . VAL A 1 232 ? 6.183 -5.613 -5.457 1.00 88.56 232 VAL A C 1
ATOM 1709 O O . VAL A 1 232 ? 4.993 -5.676 -5.182 1.00 88.56 232 VAL A O 1
ATOM 1712 N N . ALA A 1 233 ? 7.125 -6.085 -4.634 1.00 88.06 233 ALA A N 1
ATOM 1713 C CA . ALA A 1 233 ? 6.813 -6.714 -3.350 1.00 88.06 233 ALA A CA 1
ATOM 1714 C C . ALA A 1 233 ? 6.014 -5.792 -2.411 1.00 88.06 233 ALA A C 1
ATOM 1716 O O . ALA A 1 233 ? 5.125 -6.265 -1.708 1.00 88.06 233 ALA A O 1
ATOM 1717 N N . VAL A 1 234 ? 6.295 -4.483 -2.444 1.00 91.94 234 VAL A N 1
ATOM 1718 C CA . VAL A 1 234 ? 5.549 -3.479 -1.675 1.00 91.94 234 VAL A CA 1
ATOM 1719 C C . VAL A 1 234 ? 4.126 -3.371 -2.209 1.00 91.94 234 VAL A C 1
ATOM 1721 O O . VAL A 1 234 ? 3.186 -3.419 -1.424 1.00 91.94 234 VAL A O 1
ATOM 1724 N N . LEU A 1 235 ? 3.955 -3.291 -3.532 1.00 94.44 235 LEU A N 1
ATOM 1725 C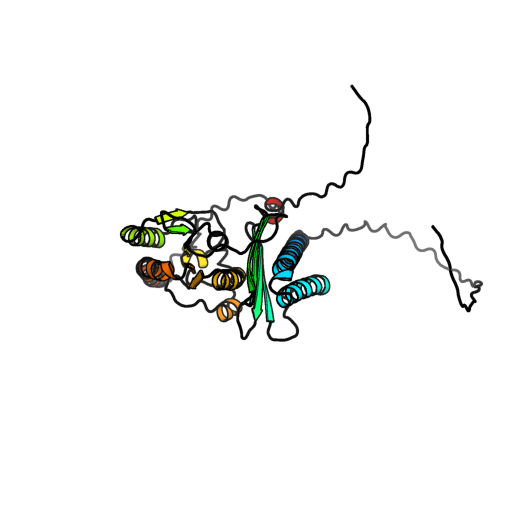 CA . LEU A 1 235 ? 2.626 -3.238 -4.145 1.00 94.44 235 LEU A CA 1
ATOM 1726 C C . LEU A 1 235 ? 1.802 -4.483 -3.800 1.00 94.44 235 LEU A C 1
ATOM 1728 O O . LEU A 1 235 ? 0.664 -4.346 -3.375 1.00 94.44 235 LEU A O 1
ATOM 1732 N N . CYS A 1 236 ? 2.392 -5.680 -3.872 1.00 94.31 236 CYS A N 1
ATOM 1733 C CA . CYS A 1 236 ? 1.715 -6.914 -3.469 1.00 94.31 236 CYS A CA 1
ATOM 1734 C C . CYS A 1 236 ? 1.272 -6.890 -2.001 1.00 94.31 236 CYS A C 1
ATOM 1736 O O . CYS A 1 236 ? 0.154 -7.291 -1.693 1.00 94.31 236 CYS A O 1
ATOM 1738 N N . ALA A 1 237 ? 2.124 -6.413 -1.089 1.00 95.44 237 ALA A N 1
ATOM 1739 C CA . ALA A 1 237 ? 1.766 -6.345 0.323 1.00 95.44 237 ALA A CA 1
ATOM 1740 C C . ALA A 1 237 ? 0.618 -5.355 0.583 1.00 95.44 237 ALA A C 1
ATOM 1742 O O . ALA A 1 237 ? -0.299 -5.650 1.351 1.00 95.44 237 ALA A O 1
ATOM 1743 N N . PHE A 1 238 ? 0.661 -4.191 -0.069 1.00 97.00 238 PHE A N 1
ATOM 1744 C CA . PHE A 1 238 ? -0.361 -3.162 0.091 1.00 97.00 238 PHE A CA 1
ATOM 1745 C C . PHE A 1 238 ? -1.665 -3.467 -0.643 1.00 97.00 238 PHE A C 1
ATOM 1747 O O . PHE A 1 238 ? -2.698 -3.006 -0.180 1.00 97.00 238 PHE A O 1
ATOM 1754 N N . GLU A 1 239 ? -1.654 -4.284 -1.697 1.00 96.50 239 GLU A N 1
ATOM 1755 C CA . GLU A 1 239 ? -2.873 -4.794 -2.341 1.00 96.50 239 GLU A CA 1
ATOM 1756 C C . GLU A 1 239 ? -3.785 -5.477 -1.313 1.00 96.50 239 GLU A C 1
ATOM 1758 O O . GLU A 1 239 ? -4.941 -5.101 -1.160 1.00 96.50 239 GLU A O 1
ATOM 1763 N N . VAL A 1 240 ? -3.234 -6.418 -0.533 1.00 96.81 240 VAL A N 1
ATOM 1764 C CA . VAL A 1 240 ? -3.995 -7.156 0.492 1.00 96.81 240 VAL A CA 1
ATOM 1765 C C . VAL A 1 240 ? -4.448 -6.232 1.620 1.00 96.81 240 VAL A C 1
ATOM 1767 O O . VAL A 1 240 ? -5.586 -6.314 2.065 1.00 96.81 240 VAL A O 1
ATOM 1770 N N . LEU A 1 241 ? -3.567 -5.337 2.082 1.00 97.69 241 LEU A N 1
ATOM 1771 C CA . LEU A 1 241 ? -3.905 -4.385 3.146 1.00 97.69 241 LEU A CA 1
ATOM 1772 C C . LEU A 1 241 ? -5.035 -3.437 2.734 1.00 97.69 241 LEU A C 1
ATOM 1774 O O . LEU A 1 241 ? -5.897 -3.125 3.550 1.00 97.69 241 LEU A O 1
ATOM 1778 N N . LEU A 1 242 ? -5.010 -2.958 1.489 1.00 97.25 242 LEU A N 1
ATOM 1779 C CA . LEU A 1 242 ? -6.021 -2.050 0.968 1.00 97.25 242 LEU A CA 1
ATOM 1780 C C . LEU A 1 242 ? -7.339 -2.783 0.745 1.00 97.25 242 LEU A C 1
ATOM 1782 O O . LEU A 1 242 ? -8.350 -2.286 1.223 1.00 97.25 242 LEU A O 1
ATOM 1786 N N . ASP A 1 243 ? -7.336 -3.953 0.105 1.00 96.44 243 ASP A N 1
ATOM 1787 C CA . ASP A 1 243 ? -8.559 -4.730 -0.144 1.00 96.44 243 ASP A CA 1
ATOM 1788 C C . ASP A 1 243 ? -9.294 -5.046 1.171 1.00 96.44 243 ASP A C 1
ATOM 1790 O O . ASP A 1 243 ? -10.474 -4.731 1.339 1.00 96.44 243 ASP A O 1
ATOM 1794 N N . GLU A 1 244 ? -8.560 -5.531 2.177 1.00 96.81 244 GLU A N 1
ATOM 1795 C CA . GLU A 1 244 ? -9.118 -5.817 3.504 1.00 96.81 244 GLU A CA 1
ATOM 1796 C C . GLU A 1 244 ? -9.462 -4.551 4.316 1.00 96.81 244 GLU A C 1
ATOM 1798 O O . GLU A 1 244 ? -10.289 -4.604 5.228 1.00 96.81 244 GLU A O 1
ATOM 1803 N N . GLY A 1 245 ? -8.844 -3.410 3.997 1.00 95.25 245 GLY A N 1
ATOM 1804 C CA . GLY A 1 245 ? -9.096 -2.103 4.615 1.00 95.25 245 GLY A CA 1
ATOM 1805 C C . GLY A 1 245 ? -10.196 -1.272 3.937 1.00 95.25 245 GLY A C 1
ATOM 1806 O O . GLY A 1 245 ? -10.441 -0.137 4.351 1.00 95.25 245 GLY A O 1
ATOM 1807 N N . GLY A 1 246 ? -10.844 -1.790 2.885 1.00 95.25 246 GLY A N 1
ATOM 1808 C CA . GLY A 1 246 ? -11.847 -1.053 2.098 1.00 95.25 246 GLY A CA 1
ATOM 1809 C C . GLY A 1 246 ? -11.258 -0.010 1.135 1.00 95.25 246 GLY A C 1
ATOM 1810 O O . GLY A 1 246 ? -11.953 0.898 0.670 1.00 95.25 246 GLY A O 1
ATOM 1811 N N . GLY A 1 247 ? -9.964 -0.115 0.853 1.00 96.12 247 GLY A N 1
ATOM 1812 C CA . GLY A 1 247 ? -9.237 0.669 -0.130 1.00 96.12 247 GLY A CA 1
ATOM 1813 C C . GLY A 1 247 ? -9.174 0.001 -1.502 1.00 96.12 247 GLY A C 1
ATOM 1814 O O . GLY A 1 247 ? -9.660 -1.102 -1.728 1.00 96.12 247 GLY A O 1
ATOM 1815 N N . TYR A 1 248 ? -8.552 0.706 -2.438 1.00 95.12 248 TYR A N 1
ATOM 1816 C CA . TYR A 1 248 ? -8.331 0.249 -3.802 1.00 95.12 248 TYR A CA 1
ATOM 1817 C C . TYR A 1 248 ? -7.047 0.868 -4.359 1.00 95.12 248 TYR A C 1
ATOM 1819 O O . TYR A 1 248 ? -6.733 2.025 -4.053 1.00 95.12 248 TYR A O 1
ATOM 1827 N N . MET A 1 249 ? -6.322 0.116 -5.189 1.00 96.50 249 MET A N 1
ATOM 1828 C CA . MET A 1 249 ? -5.092 0.553 -5.846 1.00 96.50 249 MET A CA 1
ATOM 1829 C C . MET A 1 249 ? -5.192 0.369 -7.362 1.00 96.50 249 MET A C 1
ATOM 1831 O O . MET A 1 249 ? -5.661 -0.647 -7.861 1.00 96.50 249 MET A O 1
ATOM 1835 N N . SER A 1 250 ? -4.739 1.369 -8.108 1.00 96.25 250 SER A N 1
ATOM 1836 C CA . SER A 1 250 ? -4.629 1.346 -9.565 1.00 96.25 250 SER A CA 1
ATOM 1837 C C . SER A 1 250 ? -3.390 2.118 -10.006 1.00 96.25 250 SER A C 1
ATOM 1839 O O . SER A 1 250 ? -2.681 2.718 -9.189 1.00 96.25 250 SER A O 1
ATOM 1841 N N . ASP A 1 251 ? -3.088 2.108 -11.300 1.00 94.31 251 ASP A N 1
ATOM 1842 C CA . ASP A 1 251 ? -2.149 3.084 -11.837 1.00 94.31 251 ASP A CA 1
ATOM 1843 C C . ASP A 1 251 ? -2.774 4.494 -11.894 1.00 94.31 251 ASP A C 1
ATOM 1845 O O . ASP A 1 251 ? -3.971 4.687 -11.677 1.00 94.31 251 ASP A O 1
ATOM 1849 N N . VAL A 1 252 ? -1.984 5.529 -12.197 1.00 92.56 252 VAL A N 1
ATOM 1850 C CA . VAL A 1 252 ? -2.523 6.909 -12.216 1.00 92.56 252 VAL A CA 1
ATOM 1851 C C . VAL A 1 252 ? -3.526 7.165 -13.351 1.00 92.56 252 VAL A C 1
ATOM 1853 O O . VAL A 1 252 ? -4.185 8.210 -13.368 1.00 92.56 252 VAL A O 1
ATOM 1856 N N . MET A 1 253 ? -3.647 6.225 -14.293 1.00 92.44 253 MET A N 1
ATOM 1857 C CA . MET A 1 253 ? -4.642 6.217 -15.363 1.00 92.44 253 MET A CA 1
ATOM 1858 C C . MET A 1 253 ? -5.908 5.447 -14.965 1.00 92.44 253 MET A C 1
ATOM 1860 O O . MET A 1 253 ? -6.917 5.532 -15.670 1.00 92.44 253 MET A O 1
ATOM 1864 N N . GLY A 1 254 ? -5.918 4.784 -13.811 1.00 93.69 254 GLY A N 1
ATOM 1865 C CA . GLY A 1 254 ? -7.024 3.979 -13.308 1.00 93.69 254 GLY A CA 1
ATOM 1866 C C . GLY A 1 254 ? -7.122 2.601 -13.944 1.00 93.69 254 GLY A C 1
ATOM 1867 O O . GLY A 1 254 ? -8.186 1.991 -13.852 1.00 93.69 254 GLY A O 1
ATOM 1868 N N . ASP A 1 255 ? -6.060 2.144 -14.607 1.00 94.62 255 ASP A N 1
ATOM 1869 C CA . ASP A 1 255 ? -5.934 0.759 -15.037 1.00 94.62 255 ASP A CA 1
ATOM 1870 C C . ASP A 1 255 ? -5.477 -0.092 -13.838 1.00 94.62 255 ASP A C 1
ATOM 1872 O O . ASP A 1 255 ? -4.724 0.362 -12.969 1.00 94.62 255 ASP A O 1
ATOM 1876 N N . GLU A 1 256 ? -5.961 -1.331 -13.766 1.00 93.62 256 GLU A N 1
ATOM 1877 C CA . GLU A 1 256 ? -5.552 -2.290 -12.736 1.00 93.62 256 GLU A CA 1
ATOM 1878 C C . GLU A 1 256 ? -4.052 -2.599 -12.859 1.00 93.62 256 GLU A C 1
ATOM 1880 O O . GLU A 1 256 ? -3.522 -2.774 -13.963 1.00 93.62 256 GLU A O 1
ATOM 1885 N N . ILE A 1 257 ? -3.353 -2.669 -11.724 1.00 92.25 257 ILE A N 1
ATOM 1886 C CA . ILE A 1 257 ? -1.940 -3.044 -11.705 1.00 92.25 257 ILE A CA 1
ATOM 1887 C C . ILE A 1 257 ? -1.852 -4.570 -11.783 1.00 92.25 257 ILE A C 1
ATOM 1889 O O . ILE A 1 257 ? -2.126 -5.263 -10.810 1.00 92.25 257 ILE A O 1
ATOM 1893 N N . ASP A 1 258 ? -1.406 -5.109 -12.920 1.00 89.50 258 ASP A N 1
ATOM 1894 C CA . ASP A 1 258 ? -1.129 -6.545 -13.051 1.00 89.50 258 ASP A CA 1
ATOM 1895 C C . ASP A 1 258 ? 0.123 -6.921 -12.238 1.00 89.50 258 ASP A C 1
ATOM 1897 O O . ASP A 1 258 ? 1.256 -6.920 -12.735 1.00 89.50 258 ASP A O 1
ATOM 1901 N N . LEU A 1 259 ? -0.083 -7.227 -10.954 1.00 88.44 259 LEU A N 1
ATOM 1902 C CA . LEU A 1 259 ? 0.978 -7.576 -10.012 1.00 88.44 259 LEU A CA 1
ATOM 1903 C C . LEU A 1 259 ? 1.719 -8.854 -10.421 1.00 88.44 259 LEU A C 1
ATOM 1905 O O . LEU A 1 259 ? 2.929 -8.948 -10.219 1.00 88.44 259 LEU A O 1
ATOM 1909 N N . VAL A 1 260 ? 1.040 -9.819 -11.048 1.00 83.88 260 VAL A N 1
ATOM 1910 C CA . VAL A 1 260 ? 1.663 -11.072 -11.505 1.00 83.88 260 VAL A CA 1
ATOM 1911 C C . VAL A 1 260 ? 2.625 -10.795 -12.661 1.00 83.88 260 VAL A C 1
ATOM 1913 O O . VAL A 1 260 ? 3.747 -11.315 -12.681 1.00 83.88 260 VAL A O 1
ATOM 1916 N N . ALA A 1 261 ? 2.229 -9.957 -13.620 1.00 83.50 261 ALA A N 1
ATOM 1917 C CA . ALA A 1 261 ? 3.121 -9.507 -14.682 1.00 83.50 261 ALA A CA 1
ATOM 1918 C C . ALA A 1 261 ? 4.259 -8.636 -14.133 1.00 83.50 261 ALA A C 1
ATOM 1920 O O . ALA A 1 261 ? 5.416 -8.858 -14.502 1.00 83.50 261 ALA A O 1
ATOM 1921 N N . ALA A 1 262 ? 3.959 -7.713 -13.214 1.00 85.56 262 ALA A N 1
ATOM 1922 C CA . ALA A 1 262 ? 4.951 -6.852 -12.576 1.00 85.56 262 ALA A CA 1
ATOM 1923 C C . ALA A 1 262 ? 5.994 -7.668 -11.796 1.00 85.56 262 ALA A C 1
ATOM 1925 O O . ALA A 1 262 ? 7.185 -7.382 -11.855 1.00 85.56 262 ALA A O 1
ATOM 1926 N N . MET A 1 263 ? 5.593 -8.750 -11.124 1.00 83.12 263 MET A N 1
ATOM 1927 C CA . MET A 1 263 ? 6.525 -9.647 -10.433 1.00 83.12 263 MET A CA 1
ATOM 1928 C C . MET A 1 263 ? 7.484 -10.343 -11.400 1.00 83.12 263 MET A C 1
ATOM 1930 O O . MET A 1 263 ? 8.641 -10.585 -11.059 1.00 83.12 263 MET A O 1
ATOM 1934 N N . ARG A 1 264 ? 7.023 -10.659 -12.617 1.00 80.62 264 ARG A N 1
ATOM 1935 C CA . ARG A 1 264 ? 7.862 -11.268 -13.661 1.00 80.62 264 ARG A CA 1
ATOM 1936 C C . ARG A 1 264 ? 8.819 -10.260 -14.294 1.00 80.62 264 ARG A C 1
ATOM 1938 O O . ARG A 1 264 ? 9.934 -10.646 -14.638 1.00 80.62 264 ARG A O 1
ATOM 1945 N N . SER A 1 265 ? 8.402 -9.003 -14.466 1.00 78.44 265 SER A N 1
ATOM 1946 C CA . SER A 1 265 ? 9.264 -7.923 -14.975 1.00 78.44 265 SER A CA 1
ATOM 1947 C C . SER A 1 265 ? 10.202 -7.356 -13.903 1.00 78.44 265 SER A C 1
ATOM 1949 O O . SER A 1 265 ? 11.257 -6.818 -14.236 1.00 78.44 265 SER A O 1
ATOM 1951 N N . GLY A 1 266 ? 9.827 -7.488 -12.630 1.00 71.00 266 GLY A N 1
ATOM 1952 C CA . GLY A 1 266 ? 10.523 -6.957 -11.462 1.00 71.00 266 GLY A CA 1
ATOM 1953 C C . GLY A 1 266 ? 10.248 -5.479 -11.170 1.00 71.00 266 GLY A C 1
ATOM 1954 O O . GLY A 1 266 ? 10.751 -4.975 -10.169 1.00 71.00 266 GLY A O 1
ATOM 1955 N N . THR A 1 267 ? 9.478 -4.775 -12.008 1.00 72.38 267 THR A N 1
ATOM 1956 C CA . THR A 1 267 ? 9.242 -3.329 -11.868 1.00 72.38 267 THR A CA 1
ATOM 1957 C C . THR A 1 267 ? 7.841 -2.910 -12.310 1.00 72.38 267 THR A C 1
ATOM 1959 O O . THR A 1 267 ? 7.280 -3.455 -13.264 1.00 72.38 267 THR A O 1
ATOM 1962 N N . HIS A 1 268 ? 7.312 -1.888 -11.631 1.00 84.50 268 HIS A N 1
ATOM 1963 C CA . HIS A 1 268 ? 6.105 -1.150 -12.009 1.00 84.50 268 HIS A CA 1
ATOM 1964 C C . HIS A 1 268 ? 6.467 0.290 -12.371 1.00 84.50 268 HIS A C 1
ATOM 1966 O O . HIS A 1 268 ? 7.282 0.911 -11.690 1.00 84.50 268 HIS A O 1
ATOM 1972 N N . THR A 1 269 ? 5.878 0.825 -13.441 1.00 83.88 269 THR A N 1
ATOM 1973 C CA . THR A 1 269 ? 6.297 2.118 -14.015 1.00 83.88 269 THR A CA 1
ATOM 1974 C C . THR A 1 269 ? 5.156 3.090 -14.292 1.00 83.88 269 THR A C 1
ATOM 1976 O O . THR A 1 269 ? 5.421 4.264 -14.539 1.00 83.88 269 THR A O 1
ATOM 1979 N N . SER A 1 270 ? 3.899 2.652 -14.221 1.00 86.75 270 SER A N 1
ATOM 1980 C CA . SER A 1 270 ? 2.738 3.463 -14.617 1.00 86.75 270 SER A CA 1
ATOM 1981 C C . SER A 1 270 ? 2.273 4.465 -13.554 1.00 86.75 270 SER A C 1
ATOM 1983 O O . SER A 1 270 ? 1.207 5.051 -13.702 1.00 86.75 270 SER A O 1
ATOM 1985 N N . GLY A 1 271 ? 3.042 4.683 -12.485 1.00 90.69 271 GLY A N 1
ATOM 1986 C CA . GLY A 1 271 ? 2.572 5.441 -11.324 1.00 90.69 271 GLY A CA 1
ATOM 1987 C C . GLY A 1 271 ? 1.586 4.631 -10.477 1.00 90.69 271 GLY A C 1
ATOM 1988 O O . GLY A 1 271 ? 1.133 3.562 -10.879 1.00 90.69 271 GLY A O 1
ATOM 1989 N N . VAL A 1 272 ? 1.264 5.125 -9.289 1.00 94.62 272 VAL A N 1
ATOM 1990 C CA . VAL A 1 272 ? 0.357 4.462 -8.343 1.00 94.62 272 VAL A CA 1
ATOM 1991 C C . VAL A 1 272 ? -0.668 5.473 -7.853 1.00 94.62 272 VAL A C 1
ATOM 1993 O O . VAL A 1 272 ? -0.302 6.576 -7.451 1.00 94.62 272 VAL A O 1
ATOM 1996 N N . LEU A 1 273 ? -1.937 5.090 -7.857 1.00 96.19 273 LEU A N 1
ATOM 1997 C CA . LEU A 1 273 ? -3.016 5.776 -7.166 1.00 96.19 273 LEU A CA 1
ATOM 1998 C C . LEU A 1 273 ? -3.669 4.779 -6.212 1.00 96.19 273 LEU A C 1
ATOM 2000 O O . LEU A 1 273 ? -4.205 3.765 -6.646 1.00 96.19 273 LEU A O 1
ATOM 2004 N N . ALA A 1 274 ? -3.661 5.084 -4.921 1.00 97.25 274 ALA A N 1
ATOM 2005 C CA . ALA A 1 274 ? -4.360 4.298 -3.914 1.00 97.25 274 ALA A CA 1
ATOM 2006 C C . ALA A 1 274 ? -5.285 5.202 -3.102 1.00 97.25 274 ALA A C 1
ATOM 2008 O O . ALA A 1 274 ? -4.917 6.330 -2.776 1.00 97.25 274 ALA A O 1
ATOM 2009 N N . SER A 1 275 ? -6.496 4.747 -2.798 1.00 97.25 275 SER A N 1
ATOM 2010 C CA . SER A 1 275 ? -7.459 5.517 -2.002 1.00 97.25 275 SER A CA 1
ATOM 2011 C C . SER A 1 275 ? -8.606 4.644 -1.500 1.00 97.25 275 SER A C 1
ATOM 2013 O O . SER A 1 275 ? -8.724 3.486 -1.892 1.00 97.25 275 SER A O 1
ATOM 2015 N N . GLY A 1 276 ? -9.515 5.226 -0.716 1.00 95.06 276 GLY A N 1
ATOM 2016 C CA . GLY A 1 276 ? -10.833 4.631 -0.481 1.00 95.06 276 GLY A CA 1
ATOM 2017 C C . GLY A 1 276 ? -11.680 4.611 -1.762 1.00 95.06 276 GLY A C 1
ATOM 2018 O O . GLY A 1 276 ? -11.497 5.451 -2.654 1.00 95.06 276 GLY A O 1
ATOM 2019 N N . PHE A 1 277 ? -12.639 3.683 -1.861 1.00 90.12 277 PHE A N 1
ATOM 2020 C CA . PHE A 1 277 ? -13.499 3.540 -3.050 1.00 90.12 277 PHE A CA 1
ATOM 2021 C C . PHE A 1 277 ? -14.256 4.827 -3.415 1.00 90.12 277 PHE A C 1
ATOM 2023 O O . PHE A 1 277 ? -14.375 5.173 -4.592 1.00 90.12 277 PHE A O 1
ATOM 2030 N N . ALA A 1 278 ? -14.757 5.557 -2.414 1.00 88.94 278 ALA A N 1
ATOM 2031 C CA . ALA A 1 278 ? -15.566 6.757 -2.629 1.00 88.94 278 ALA A CA 1
ATOM 2032 C C . ALA A 1 278 ? -14.765 7.928 -3.230 1.00 88.94 278 ALA A C 1
ATOM 2034 O O . ALA A 1 278 ? -15.306 8.704 -4.020 1.00 88.94 278 ALA A O 1
ATOM 2035 N N . THR A 1 279 ? -13.484 8.057 -2.877 1.00 90.38 279 THR A N 1
ATOM 2036 C CA . THR A 1 279 ? -12.606 9.144 -3.338 1.00 90.38 279 THR A CA 1
ATOM 2037 C C . THR A 1 279 ? -11.869 8.794 -4.630 1.00 90.38 279 THR A C 1
ATOM 2039 O O . THR A 1 279 ? -11.499 9.699 -5.381 1.00 90.38 279 THR A O 1
ATOM 2042 N N . HIS A 1 280 ? -11.734 7.504 -4.959 1.00 94.00 280 HIS A N 1
ATOM 2043 C CA . HIS A 1 280 ? -10.930 7.039 -6.092 1.00 94.00 280 HIS A CA 1
ATOM 2044 C C . HIS A 1 280 ? -11.357 7.644 -7.435 1.00 94.00 280 HIS A C 1
ATOM 2046 O O . HIS A 1 280 ? -10.528 8.123 -8.208 1.00 94.00 280 HIS A O 1
ATOM 2052 N N . GLY A 1 281 ? -12.665 7.688 -7.708 1.00 92.19 281 GLY A N 1
ATOM 2053 C CA . GLY A 1 281 ? -13.191 8.241 -8.960 1.00 92.19 281 GLY A CA 1
ATOM 2054 C C . GLY A 1 281 ? -12.930 9.744 -9.125 1.00 92.19 281 GLY A C 1
ATOM 2055 O O . GLY A 1 281 ? -12.619 10.195 -10.229 1.00 92.19 281 GLY A O 1
ATOM 2056 N N . TYR A 1 282 ? -13.012 10.514 -8.034 1.00 91.88 282 TYR A N 1
ATOM 2057 C CA . TYR A 1 282 ? -12.699 11.947 -8.046 1.00 91.88 282 TYR A CA 1
ATOM 2058 C C . TYR A 1 282 ? -11.214 12.177 -8.307 1.00 91.88 282 TYR A C 1
ATOM 2060 O O . TYR A 1 282 ? -10.861 12.996 -9.158 1.00 91.88 282 TYR A O 1
ATOM 2068 N N . MET A 1 283 ? -10.359 11.397 -7.641 1.00 92.38 283 MET A N 1
ATOM 2069 C CA . MET A 1 283 ? -8.918 11.451 -7.853 1.00 92.38 283 MET A CA 1
ATOM 2070 C C . MET A 1 283 ? -8.549 11.115 -9.288 1.00 92.38 283 MET A C 1
ATOM 2072 O O . MET A 1 283 ? -7.846 11.895 -9.917 1.00 92.38 283 MET A O 1
ATOM 2076 N N . LEU A 1 284 ? -9.088 10.032 -9.849 1.00 93.56 284 LEU A N 1
ATOM 2077 C CA . LEU A 1 284 ? -8.838 9.661 -11.241 1.00 93.56 284 LEU A CA 1
ATOM 2078 C C . LEU A 1 284 ? -9.245 10.756 -12.226 1.00 93.56 284 LEU A C 1
ATOM 2080 O O . LEU A 1 284 ? -8.550 10.993 -13.213 1.00 93.56 284 LEU A O 1
ATOM 2084 N N . HIS A 1 285 ? -10.364 11.439 -11.981 1.00 93.31 285 HIS A N 1
ATOM 2085 C CA . HIS A 1 285 ? -10.776 12.557 -12.825 1.00 93.31 285 HIS A CA 1
ATOM 2086 C C . HIS A 1 285 ? -9.771 13.720 -12.768 1.00 93.31 285 HIS A C 1
ATOM 2088 O O . HIS A 1 285 ? -9.549 14.385 -13.780 1.00 93.31 285 HIS A O 1
ATOM 2094 N N . ALA A 1 286 ? -9.159 13.962 -11.608 1.00 91.75 286 ALA A N 1
ATOM 2095 C CA . ALA A 1 286 ? -8.166 15.013 -11.416 1.00 91.75 286 ALA A CA 1
ATOM 2096 C C . ALA A 1 286 ? -6.770 14.628 -11.948 1.00 91.75 286 ALA A C 1
ATOM 2098 O O . ALA A 1 286 ? -6.101 15.450 -12.571 1.00 91.75 286 ALA A O 1
ATOM 2099 N N . THR A 1 287 ? -6.340 13.377 -11.761 1.00 91.25 287 THR A N 1
ATOM 2100 C CA . THR A 1 287 ? -4.991 12.900 -12.108 1.00 91.25 287 THR A CA 1
ATOM 2101 C C . THR A 1 287 ? -4.841 12.526 -13.580 1.00 91.25 287 THR A C 1
ATOM 2103 O O . THR A 1 287 ? -3.784 12.755 -14.167 1.00 91.25 287 THR A O 1
ATOM 2106 N N . ARG A 1 288 ? -5.880 11.979 -14.227 1.00 90.31 288 ARG A N 1
ATOM 2107 C CA . ARG A 1 288 ? -5.778 11.494 -15.616 1.00 90.31 288 ARG A CA 1
ATOM 2108 C C . ARG A 1 288 ? -5.322 12.563 -16.618 1.00 90.31 288 ARG A C 1
ATOM 2110 O O . ARG A 1 288 ? -4.407 12.262 -17.384 1.00 90.31 288 ARG A O 1
ATOM 2117 N N . PRO A 1 289 ? -5.903 13.780 -16.668 1.00 89.12 289 PRO A N 1
ATOM 2118 C CA . PRO A 1 289 ? -5.503 14.775 -17.662 1.00 89.12 289 PRO A CA 1
ATOM 2119 C C . PRO A 1 289 ? -4.011 15.163 -17.613 1.00 89.12 289 PRO A C 1
ATOM 2121 O O . PRO A 1 289 ? -3.369 15.093 -18.667 1.00 89.12 289 PRO A O 1
ATOM 2124 N N . PRO A 1 290 ? -3.424 15.532 -16.451 1.00 86.31 290 PRO A N 1
ATOM 2125 C CA . PRO A 1 290 ? -2.013 15.906 -16.400 1.00 86.31 290 PRO A CA 1
ATOM 2126 C C . PRO A 1 290 ? -1.078 14.725 -16.703 1.00 86.31 290 PRO A C 1
ATOM 2128 O O . PRO A 1 290 ? -0.147 14.885 -17.493 1.00 86.31 290 PRO A O 1
ATOM 2131 N N . PHE A 1 291 ? -1.360 13.518 -16.199 1.00 86.31 291 PHE A N 1
ATOM 2132 C CA . PHE A 1 291 ? -0.512 12.349 -16.473 1.00 86.31 291 PHE A CA 1
ATOM 2133 C C . PHE A 1 291 ? -0.631 11.826 -17.907 1.00 86.31 291 PHE A C 1
ATOM 2135 O O . PHE A 1 291 ? 0.344 11.336 -18.481 1.00 86.31 291 PHE A O 1
ATOM 2142 N N . GLN A 1 292 ? -1.792 11.972 -18.550 1.00 85.69 292 GLN A N 1
ATOM 2143 C CA . GLN A 1 292 ? -1.927 11.664 -19.972 1.00 85.69 292 GLN A CA 1
ATOM 2144 C C . GLN A 1 292 ? -1.078 12.610 -20.828 1.00 85.69 292 GLN A C 1
ATOM 2146 O O . GLN A 1 292 ? -0.458 12.171 -21.802 1.00 85.69 292 GLN A O 1
ATOM 2151 N N . ALA A 1 293 ? -1.032 13.897 -20.471 1.00 76.75 293 ALA A N 1
ATOM 2152 C CA . ALA A 1 293 ? -0.177 14.867 -21.143 1.00 76.75 293 ALA A CA 1
ATOM 2153 C C . ALA A 1 293 ? 1.308 14.506 -20.971 1.00 76.75 293 ALA A C 1
ATOM 2155 O O . ALA A 1 293 ? 2.025 14.425 -21.971 1.00 76.75 293 ALA A O 1
ATOM 2156 N N . GLU A 1 294 ? 1.746 14.191 -19.748 1.00 75.44 294 GLU A N 1
ATOM 2157 C CA . GLU A 1 294 ? 3.109 13.723 -19.457 1.00 75.44 294 GLU A CA 1
ATOM 2158 C C . GLU A 1 294 ? 3.470 12.485 -20.295 1.00 75.44 294 GLU A C 1
ATOM 2160 O O . GLU A 1 294 ? 4.475 12.474 -21.013 1.00 75.44 294 GLU A O 1
ATOM 2165 N N . ARG A 1 295 ? 2.604 11.464 -20.298 1.00 72.06 295 ARG A N 1
ATOM 2166 C CA . ARG A 1 295 ? 2.810 10.210 -21.039 1.00 72.06 295 ARG A CA 1
ATOM 2167 C C . ARG A 1 295 ? 2.926 10.413 -22.551 1.00 72.06 295 ARG A C 1
ATOM 2169 O O . ARG A 1 295 ? 3.634 9.656 -23.211 1.00 72.06 295 ARG A O 1
ATOM 2176 N N . LEU A 1 296 ? 2.246 11.404 -23.128 1.00 72.19 296 LEU A N 1
ATOM 2177 C CA . LEU A 1 296 ? 2.370 11.731 -24.555 1.00 72.19 296 LEU A CA 1
ATOM 2178 C C . LEU A 1 296 ? 3.651 12.517 -24.872 1.00 72.19 296 LEU A C 1
ATOM 2180 O O . LEU A 1 296 ? 4.151 12.448 -26.000 1.00 72.19 296 LEU A O 1
ATOM 2184 N N . LEU A 1 297 ? 4.172 13.268 -23.902 1.0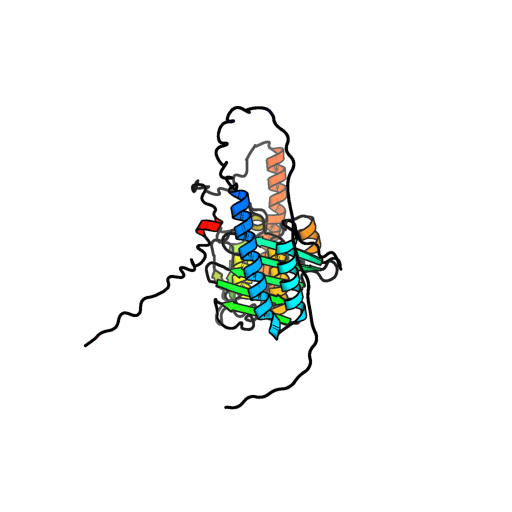0 66.50 297 LEU A N 1
ATOM 2185 C CA . LEU A 1 297 ? 5.354 14.112 -24.058 1.00 66.50 297 LEU A CA 1
ATOM 2186 C C . LEU A 1 297 ? 6.656 13.341 -23.815 1.00 66.50 297 LEU A C 1
ATOM 2188 O O . LEU A 1 297 ? 7.605 13.529 -24.576 1.00 66.50 297 LEU A O 1
ATOM 2192 N N . LEU A 1 298 ? 6.701 12.438 -22.830 1.00 64.12 298 LEU A N 1
ATOM 2193 C CA . LEU A 1 298 ? 7.919 11.720 -22.430 1.00 64.12 298 LEU A CA 1
ATOM 2194 C C . LEU A 1 298 ? 8.556 10.878 -23.556 1.00 64.12 298 LEU A C 1
ATOM 2196 O O . LEU A 1 298 ? 9.744 11.072 -23.822 1.00 64.12 298 LEU A O 1
ATOM 2200 N N . PRO A 1 299 ? 7.828 10.012 -24.293 1.00 63.12 299 PRO A N 1
ATOM 2201 C CA . PRO A 1 299 ? 8.411 9.257 -25.405 1.00 63.12 299 PRO A CA 1
ATOM 2202 C C . PRO A 1 299 ? 8.866 10.164 -26.551 1.00 63.12 299 PRO A C 1
ATOM 2204 O O . PRO A 1 299 ? 9.890 9.914 -27.175 1.00 63.12 299 PRO A O 1
ATOM 2207 N N . ARG A 1 300 ? 8.138 11.259 -26.810 1.00 56.53 300 ARG A N 1
ATOM 2208 C CA . ARG A 1 300 ? 8.492 12.224 -27.862 1.00 56.53 300 ARG A CA 1
ATOM 2209 C C . ARG A 1 300 ? 9.751 13.010 -27.517 1.00 56.53 300 ARG A C 1
ATOM 2211 O O . ARG A 1 300 ? 10.567 13.256 -28.403 1.00 56.53 300 ARG A O 1
ATOM 2218 N N . LEU A 1 301 ? 9.920 13.384 -26.251 1.00 54.53 301 LEU A N 1
ATOM 2219 C CA . LEU A 1 301 ? 11.141 13.998 -25.737 1.00 54.53 301 LEU A CA 1
ATOM 2220 C C . LEU A 1 301 ? 12.308 13.011 -25.792 1.00 54.53 301 LEU A C 1
ATOM 2222 O O . LEU A 1 301 ? 13.356 13.370 -26.316 1.00 54.53 301 LEU A O 1
ATOM 2226 N N . ALA A 1 302 ? 12.117 11.763 -25.358 1.00 56.38 302 ALA A N 1
ATOM 2227 C CA . ALA A 1 302 ? 13.139 10.721 -25.449 1.00 56.38 302 ALA A CA 1
ATOM 2228 C C . ALA A 1 302 ? 13.585 10.465 -26.903 1.00 56.38 302 ALA A C 1
ATOM 2230 O O . ALA A 1 302 ? 14.783 10.440 -27.175 1.00 56.38 302 ALA A O 1
ATOM 2231 N N . ASP A 1 303 ? 12.644 10.367 -27.847 1.00 55.22 303 ASP A N 1
ATOM 2232 C CA . ASP A 1 303 ? 12.930 10.182 -29.275 1.00 55.22 303 ASP A CA 1
ATOM 2233 C C . ASP A 1 303 ? 13.635 11.395 -29.897 1.00 55.22 303 ASP A C 1
ATOM 2235 O O . ASP A 1 303 ? 14.544 11.240 -30.713 1.00 55.22 303 ASP A O 1
ATOM 2239 N N . THR A 1 304 ? 13.224 12.612 -29.532 1.00 49.78 304 THR A N 1
ATOM 2240 C CA . THR A 1 304 ? 13.838 13.850 -30.038 1.00 49.78 304 THR A CA 1
ATOM 2241 C C . THR A 1 304 ? 15.266 13.987 -29.512 1.00 49.78 304 THR A C 1
ATOM 2243 O O . THR A 1 304 ? 16.187 14.219 -30.289 1.00 49.78 304 THR A O 1
ATOM 2246 N N . LEU A 1 305 ? 15.478 13.720 -28.222 1.00 50.19 305 LEU A N 1
ATOM 2247 C CA . LEU A 1 305 ? 16.794 13.766 -27.584 1.00 50.19 305 LEU A CA 1
ATOM 2248 C C . LEU A 1 305 ? 17.732 12.657 -28.092 1.00 50.19 305 LEU A C 1
ATOM 2250 O O . LEU A 1 305 ? 18.914 12.914 -28.317 1.00 50.19 305 LEU A O 1
ATOM 2254 N N . GLN A 1 306 ? 17.220 11.445 -28.346 1.00 53.28 306 GLN A N 1
ATOM 2255 C CA . GLN A 1 306 ? 17.996 10.376 -28.988 1.00 53.28 306 GLN A CA 1
ATOM 2256 C C . GLN A 1 306 ? 18.393 10.733 -30.426 1.00 53.28 306 GLN A C 1
ATOM 2258 O O . GLN A 1 306 ? 19.519 10.452 -30.839 1.00 53.28 306 GLN A O 1
ATOM 2263 N N . ARG A 1 307 ? 17.495 11.364 -31.194 1.00 53.28 307 ARG A N 1
ATOM 2264 C CA . ARG A 1 307 ? 17.766 11.782 -32.581 1.00 53.28 307 ARG A CA 1
ATOM 2265 C C . ARG A 1 307 ? 18.751 12.939 -32.679 1.00 53.28 307 ARG A C 1
ATOM 2267 O O . ARG A 1 307 ? 19.501 13.000 -33.649 1.00 53.28 307 ARG A O 1
ATOM 2274 N N . GLU A 1 308 ? 18.769 13.832 -31.697 1.00 58.25 308 GLU A N 1
ATOM 2275 C CA . GLU A 1 308 ? 19.676 14.983 -31.681 1.00 58.25 308 GLU A CA 1
ATOM 2276 C C . GLU A 1 308 ? 21.097 14.638 -31.200 1.00 58.25 308 GLU A C 1
ATOM 2278 O O . GLU A 1 308 ? 21.969 15.504 -31.220 1.00 58.25 308 GLU A O 1
ATOM 2283 N N . ALA A 1 309 ? 21.368 13.380 -30.812 1.00 46.03 309 ALA A N 1
ATOM 2284 C CA . ALA A 1 309 ? 22.676 12.901 -30.341 1.00 46.03 309 ALA A CA 1
ATOM 2285 C C . ALA A 1 309 ? 23.298 13.770 -29.230 1.00 46.03 309 ALA A C 1
ATOM 2287 O O . ALA A 1 309 ? 24.513 13.756 -29.011 1.00 46.03 309 ALA A O 1
ATOM 2288 N N . VAL A 1 310 ? 22.471 14.521 -28.502 1.00 45.72 310 VAL A N 1
ATOM 2289 C CA . VAL A 1 310 ? 22.918 15.262 -27.334 1.00 45.72 310 VAL A CA 1
ATOM 2290 C C . VAL A 1 310 ? 22.980 14.246 -26.210 1.00 45.72 310 VAL A C 1
ATOM 2292 O O . VAL A 1 310 ? 21.959 13.827 -25.672 1.00 45.72 310 VAL A O 1
ATOM 2295 N N . GLY A 1 311 ? 24.194 13.789 -25.905 1.00 39.12 311 GLY A N 1
ATOM 2296 C CA . GLY A 1 311 ? 24.480 12.894 -24.790 1.00 39.12 311 GLY A CA 1
ATOM 2297 C C . GLY A 1 311 ? 24.196 13.570 -23.452 1.00 39.12 311 GLY A C 1
ATOM 2298 O O . GLY A 1 311 ? 25.119 13.871 -22.704 1.00 39.12 311 GLY A O 1
ATOM 2299 N N . PHE A 1 312 ? 22.926 13.811 -23.141 1.00 38.94 312 PHE A N 1
ATOM 2300 C CA . PHE A 1 312 ? 22.496 14.088 -21.788 1.00 38.94 312 PHE A CA 1
ATOM 2301 C C . PHE A 1 312 ? 22.309 12.751 -21.093 1.00 38.94 312 PHE A C 1
ATOM 2303 O O . PHE A 1 312 ? 21.334 12.028 -21.287 1.00 38.94 312 PHE A O 1
ATOM 2310 N N . ARG A 1 313 ? 23.280 12.431 -20.241 1.00 38.09 313 ARG A N 1
ATOM 2311 C CA . ARG A 1 313 ? 23.000 11.616 -19.070 1.00 38.09 313 ARG A CA 1
ATOM 2312 C C . ARG A 1 313 ? 21.925 12.398 -18.315 1.00 38.09 313 ARG A C 1
ATOM 2314 O O . ARG A 1 313 ? 22.201 13.513 -17.877 1.00 38.09 313 ARG A O 1
ATOM 2321 N N . ILE A 1 314 ? 20.704 11.870 -18.221 1.00 37.41 314 ILE A N 1
ATOM 2322 C CA . ILE A 1 314 ? 19.756 12.341 -17.210 1.00 37.41 314 ILE A CA 1
ATOM 2323 C C . ILE A 1 314 ? 20.395 11.944 -15.880 1.00 37.41 314 ILE A C 1
ATOM 2325 O O . ILE A 1 314 ? 20.146 10.875 -15.330 1.00 37.41 314 ILE A O 1
ATOM 2329 N N . GLU A 1 315 ? 21.324 12.767 -15.405 1.00 33.47 315 GLU A N 1
ATOM 2330 C CA . GLU A 1 315 ? 21.618 12.837 -13.992 1.00 33.47 315 GLU A CA 1
ATOM 2331 C C . GLU A 1 315 ? 20.357 13.451 -13.397 1.00 33.47 315 GLU A C 1
ATOM 2333 O O . GLU A 1 315 ? 20.195 14.668 -13.344 1.00 33.47 315 GLU A O 1
ATOM 2338 N N . LEU A 1 316 ? 19.415 12.584 -13.003 1.00 35.34 316 LEU A N 1
ATOM 2339 C CA . LEU A 1 316 ? 18.566 12.888 -11.861 1.00 35.34 316 LEU A CA 1
ATOM 2340 C C . LEU A 1 316 ? 19.527 13.473 -10.832 1.00 35.34 316 LEU A C 1
ATOM 2342 O O . LEU A 1 316 ? 20.443 12.769 -10.397 1.00 35.34 316 LEU A O 1
ATOM 2346 N N . VAL A 1 317 ? 19.385 14.764 -10.531 1.00 32.56 317 VAL A N 1
ATOM 2347 C CA . VAL A 1 317 ? 20.147 15.443 -9.482 1.00 32.56 317 VAL A CA 1
ATOM 2348 C C . VAL A 1 317 ? 19.659 14.868 -8.152 1.00 32.56 317 VAL A C 1
ATOM 2350 O O . VAL A 1 317 ? 18.953 15.495 -7.377 1.00 32.56 317 VAL A O 1
ATOM 2353 N N . SER A 1 318 ? 19.994 13.605 -7.910 1.00 35.28 318 SER A N 1
ATOM 2354 C CA . SER A 1 318 ? 20.240 13.087 -6.589 1.00 35.28 318 SER A CA 1
ATOM 2355 C C . SER A 1 318 ? 21.555 13.741 -6.210 1.00 35.28 318 SER A C 1
ATOM 2357 O O . SER A 1 318 ? 22.618 13.352 -6.699 1.00 35.28 318 SER A O 1
ATOM 2359 N N . GLU A 1 319 ? 21.491 14.798 -5.404 1.00 31.58 319 GLU A N 1
ATOM 2360 C CA . GLU A 1 319 ? 22.655 15.245 -4.653 1.00 31.58 319 GLU A CA 1
ATOM 2361 C C . GLU A 1 319 ? 23.133 14.057 -3.808 1.00 31.58 319 GLU A C 1
ATOM 2363 O O . GLU A 1 319 ? 22.733 13.871 -2.659 1.00 31.58 319 GLU A O 1
ATOM 2368 N N . ARG A 1 320 ? 23.991 13.208 -4.384 1.00 34.88 320 ARG A N 1
ATOM 2369 C CA . ARG A 1 320 ? 24.752 12.211 -3.645 1.00 34.88 320 ARG A CA 1
ATOM 2370 C C . ARG A 1 320 ? 25.727 12.975 -2.765 1.00 34.88 320 ARG A C 1
ATOM 2372 O O . ARG A 1 320 ? 26.890 13.170 -3.115 1.00 34.88 320 ARG A O 1
ATOM 2379 N N . ARG A 1 321 ? 25.272 13.381 -1.580 1.00 33.81 321 ARG A N 1
ATOM 2380 C CA . ARG A 1 321 ? 26.190 13.498 -0.453 1.00 33.81 321 ARG A CA 1
ATOM 2381 C C . ARG A 1 321 ? 26.813 12.119 -0.290 1.00 33.81 321 ARG A C 1
ATOM 2383 O O . ARG A 1 321 ? 26.118 11.158 0.021 1.00 33.81 321 ARG A O 1
ATOM 2390 N N . MET A 1 322 ? 28.115 12.023 -0.556 1.00 31.62 322 MET A N 1
ATOM 2391 C CA . MET A 1 322 ? 28.927 10.880 -0.155 1.00 31.62 322 MET A CA 1
ATOM 2392 C C . MET A 1 322 ? 28.874 10.791 1.369 1.00 31.62 322 MET A C 1
ATOM 2394 O O . MET A 1 322 ? 29.647 11.429 2.082 1.00 31.62 322 MET A O 1
ATOM 2398 N N . VAL A 1 323 ? 27.891 10.051 1.866 1.00 36.84 323 VAL A N 1
ATOM 2399 C CA . VAL A 1 323 ? 27.832 9.611 3.249 1.00 36.84 323 VAL A CA 1
ATOM 2400 C C . VAL A 1 323 ? 28.806 8.430 3.357 1.00 36.84 323 VAL A C 1
ATOM 2402 O O . VAL A 1 323 ? 28.758 7.547 2.503 1.00 36.84 323 VAL A O 1
ATOM 2405 N N . PRO A 1 324 ? 29.730 8.414 4.333 1.00 36.03 324 PRO A N 1
ATOM 2406 C CA . PRO A 1 324 ? 30.678 7.312 4.484 1.00 36.03 324 PRO A CA 1
ATOM 2407 C C . PRO A 1 324 ? 29.943 5.976 4.660 1.00 36.03 324 PRO A C 1
ATOM 2409 O O . PRO A 1 324 ? 28.931 5.948 5.363 1.00 36.03 324 PRO A O 1
ATOM 2412 N N . GLU A 1 325 ? 30.482 4.917 4.035 1.00 39.12 325 GLU A N 1
ATOM 2413 C CA . GLU A 1 325 ? 30.046 3.506 4.061 1.00 39.12 325 GLU A CA 1
ATOM 2414 C C . GLU A 1 325 ? 29.949 2.957 5.496 1.00 39.12 325 GLU A C 1
ATOM 2416 O O . GLU A 1 325 ? 30.803 2.224 5.989 1.00 39.12 325 GLU A O 1
ATOM 2421 N N . VAL A 1 326 ? 28.897 3.352 6.196 1.00 41.41 326 VAL A N 1
ATOM 2422 C CA . VAL A 1 326 ? 28.306 2.604 7.300 1.00 41.41 326 VAL A CA 1
ATOM 2423 C C . VAL A 1 326 ? 27.020 2.042 6.714 1.00 41.41 326 VAL A C 1
ATOM 2425 O O . VAL A 1 326 ? 26.326 2.790 6.019 1.00 41.41 326 VAL A O 1
ATOM 2428 N N . SER A 1 327 ? 26.732 0.757 6.930 1.00 51.84 327 SER A N 1
ATOM 2429 C CA . SER A 1 327 ? 25.512 0.125 6.417 1.00 51.84 327 SER A CA 1
ATOM 2430 C C . SER A 1 327 ? 24.311 1.023 6.741 1.00 51.84 327 SER A C 1
ATOM 2432 O O . SER A 1 327 ? 24.111 1.408 7.895 1.00 51.84 327 SER A O 1
ATOM 2434 N N . LEU A 1 328 ? 23.560 1.450 5.717 1.00 54.31 328 LEU A N 1
ATOM 2435 C CA . LEU A 1 328 ? 22.394 2.328 5.895 1.00 54.31 328 LEU A CA 1
ATOM 2436 C C . LEU A 1 328 ? 21.379 1.685 6.858 1.00 54.31 328 LEU A C 1
ATOM 2438 O O . LEU A 1 328 ? 20.763 2.385 7.661 1.00 54.31 328 LEU A O 1
ATOM 2442 N N . LEU A 1 329 ? 21.323 0.348 6.862 1.00 48.22 329 LEU A N 1
ATOM 2443 C CA . LEU A 1 329 ? 20.537 -0.461 7.788 1.00 48.22 329 LEU A CA 1
ATOM 2444 C C . LEU A 1 329 ? 21.031 -0.320 9.241 1.00 48.22 329 LEU A C 1
ATOM 2446 O O . LEU A 1 329 ? 20.223 -0.123 10.140 1.00 48.22 329 LEU A O 1
ATOM 2450 N N . GLU A 1 330 ? 22.343 -0.322 9.501 1.00 52.44 330 GLU A N 1
ATOM 2451 C CA . GLU A 1 330 ? 22.889 -0.127 10.862 1.00 52.44 330 GLU A CA 1
ATOM 2452 C C . GLU A 1 330 ? 22.555 1.259 11.451 1.00 52.44 330 GLU A C 1
ATOM 2454 O O . GLU A 1 330 ? 22.493 1.420 12.672 1.00 52.44 330 GLU A O 1
ATOM 2459 N N . ARG A 1 331 ? 22.347 2.282 10.606 1.00 55.47 331 ARG A N 1
ATOM 2460 C CA . ARG A 1 331 ? 21.955 3.630 11.057 1.00 55.47 331 ARG A CA 1
ATOM 2461 C C . ARG A 1 331 ? 20.462 3.772 11.309 1.00 55.47 331 ARG A C 1
ATOM 2463 O O . ARG A 1 331 ? 20.100 4.430 12.283 1.00 55.47 331 ARG A O 1
ATOM 2470 N N . ALA A 1 332 ? 19.633 3.200 10.440 1.00 53.50 332 ALA A N 1
ATOM 2471 C CA . ALA A 1 332 ? 18.183 3.203 10.605 1.00 53.50 332 ALA A CA 1
ATOM 2472 C C . ALA A 1 332 ? 17.754 2.313 11.785 1.00 53.50 332 ALA A C 1
ATOM 2474 O O . ALA A 1 332 ? 16.815 2.641 12.506 1.00 53.50 332 ALA A O 1
ATOM 2475 N N . PHE A 1 333 ? 18.496 1.230 12.036 1.00 53.88 333 PHE A N 1
ATOM 2476 C CA . PHE A 1 333 ? 18.081 0.154 12.927 1.00 53.88 333 PHE A CA 1
ATOM 2477 C C . PHE A 1 333 ? 19.101 -0.073 14.044 1.00 53.88 333 PHE A C 1
ATOM 2479 O O . PHE A 1 333 ? 19.783 -1.098 14.106 1.00 53.88 333 PHE A O 1
ATOM 2486 N N . LYS A 1 334 ? 19.176 0.874 14.990 1.00 52.28 334 LYS A N 1
ATOM 2487 C CA . LYS A 1 334 ? 19.657 0.539 16.337 1.00 52.28 334 LYS A CA 1
ATOM 2488 C C . LYS A 1 334 ? 18.647 -0.430 16.947 1.00 52.28 334 LYS A C 1
ATOM 2490 O O . LYS A 1 334 ? 17.686 0.005 17.572 1.00 52.28 334 LYS A O 1
ATOM 2495 N N . LEU A 1 335 ? 18.856 -1.730 16.741 1.00 41.47 335 LEU A N 1
ATOM 2496 C CA . LEU A 1 335 ? 18.165 -2.759 17.512 1.00 41.47 335 LEU A CA 1
ATOM 2497 C C . LEU A 1 335 ? 18.295 -2.383 18.996 1.00 41.47 335 LEU A C 1
ATOM 2499 O O . LEU A 1 335 ? 19.403 -2.009 19.405 1.00 41.47 335 LEU A O 1
ATOM 2503 N N . PRO A 1 336 ? 17.215 -2.430 19.797 1.00 41.03 336 PRO A N 1
ATOM 2504 C CA . PRO A 1 336 ? 17.340 -2.250 21.231 1.00 41.03 336 PRO A CA 1
ATOM 2505 C C . PRO A 1 336 ? 18.363 -3.274 21.716 1.00 41.03 336 PRO A C 1
ATOM 2507 O O . PRO A 1 336 ? 18.163 -4.484 21.619 1.00 41.03 336 PRO A O 1
ATOM 2510 N N . SER A 1 337 ? 19.520 -2.785 22.156 1.00 37.78 337 SER A N 1
ATOM 2511 C CA . SER A 1 337 ? 20.508 -3.629 22.798 1.00 37.78 337 SER A CA 1
ATOM 2512 C C . SER A 1 337 ? 19.832 -4.180 24.042 1.00 37.78 337 SER A C 1
ATOM 2514 O O . SER A 1 337 ? 19.572 -3.426 24.980 1.00 37.78 337 SER A O 1
ATOM 2516 N N . HIS A 1 338 ? 19.528 -5.477 24.028 1.00 40.16 338 HIS A N 1
ATOM 2517 C CA . HIS A 1 338 ? 19.260 -6.252 25.230 1.00 40.16 338 HIS A CA 1
ATOM 2518 C C . HIS A 1 338 ? 20.547 -6.217 26.067 1.00 40.16 338 HIS A C 1
ATOM 2520 O O . HIS A 1 338 ? 21.380 -7.121 26.024 1.00 40.16 338 HIS A O 1
ATOM 2526 N N . GLU A 1 339 ? 20.776 -5.111 26.773 1.00 41.44 339 GLU A N 1
ATOM 2527 C CA . GLU A 1 339 ? 21.696 -5.098 27.896 1.00 41.44 339 GLU A CA 1
ATOM 2528 C C . GLU A 1 339 ? 20.983 -5.801 29.047 1.00 41.44 339 GLU A C 1
ATOM 2530 O O . GLU A 1 339 ? 20.362 -5.190 29.914 1.00 41.44 339 GLU A O 1
ATOM 2535 N N . ASP A 1 340 ? 21.082 -7.129 29.029 1.00 46.25 340 ASP A N 1
ATOM 2536 C CA . ASP A 1 340 ? 20.985 -7.927 30.238 1.00 46.25 340 ASP A CA 1
ATOM 2537 C C . ASP A 1 340 ? 22.136 -7.514 31.166 1.00 46.25 340 ASP A C 1
ATOM 2539 O O . ASP A 1 340 ? 23.277 -7.965 31.042 1.00 46.25 340 ASP A O 1
ATOM 2543 N N . GLY A 1 341 ? 21.825 -6.630 32.109 1.00 34.09 341 GLY A N 1
ATOM 2544 C CA . GLY A 1 341 ? 22.632 -6.375 33.292 1.00 34.09 341 GLY A CA 1
ATOM 2545 C C . GLY A 1 341 ? 21.953 -6.971 34.528 1.00 34.09 341 GLY A C 1
ATOM 2546 O O . GLY A 1 341 ? 20.926 -6.443 34.956 1.00 34.09 341 GLY A O 1
ATOM 2547 N N . PRO A 1 342 ? 22.491 -8.043 35.138 1.00 52.12 342 PRO A N 1
ATOM 2548 C CA . PRO A 1 342 ? 21.965 -8.585 36.380 1.00 52.12 342 PRO A CA 1
ATOM 2549 C C . PRO A 1 342 ? 22.487 -7.792 37.587 1.00 52.12 342 PRO A C 1
ATOM 2551 O O . PRO A 1 342 ? 23.691 -7.610 37.734 1.00 52.12 342 PRO A O 1
ATOM 2554 N N . GLY A 1 343 ? 21.576 -7.438 38.498 1.00 42.91 343 GLY A N 1
ATOM 2555 C CA . GLY A 1 343 ? 21.857 -7.187 39.917 1.00 42.91 343 GLY A CA 1
ATOM 2556 C C . GLY A 1 343 ? 22.455 -5.819 40.276 1.00 42.91 343 GLY A C 1
ATOM 2557 O O . GLY A 1 343 ? 23.528 -5.450 39.828 1.00 42.91 343 GLY A O 1
ATOM 2558 N N . ASP A 1 344 ? 21.835 -5.113 41.221 1.00 43.00 344 ASP A N 1
ATOM 2559 C CA . ASP A 1 344 ? 22.146 -5.395 42.623 1.00 43.00 344 ASP A CA 1
ATOM 2560 C C . ASP A 1 344 ? 21.068 -4.828 43.557 1.00 43.00 344 ASP A C 1
ATOM 2562 O O . ASP A 1 344 ? 20.596 -3.698 43.419 1.00 43.00 344 ASP A O 1
ATOM 2566 N N . ALA A 1 345 ? 20.679 -5.649 44.525 1.00 50.94 345 ALA A N 1
ATOM 2567 C CA . ALA A 1 345 ? 19.821 -5.265 45.626 1.00 50.94 345 ALA A CA 1
ATOM 2568 C C . ALA A 1 345 ? 20.693 -4.600 46.700 1.00 50.94 345 ALA A C 1
ATOM 2570 O O . ALA A 1 345 ? 21.325 -5.273 47.509 1.00 50.94 345 ALA A O 1
ATOM 2571 N N . GLY A 1 346 ? 20.707 -3.269 46.738 1.00 42.09 346 GLY A N 1
ATOM 2572 C CA . GLY A 1 346 ? 21.377 -2.486 47.778 1.00 42.09 346 GLY A CA 1
ATOM 2573 C C . GLY A 1 346 ? 20.378 -1.803 48.707 1.00 42.09 346 GLY A C 1
ATOM 2574 O O . GLY A 1 346 ? 19.824 -0.763 48.380 1.00 42.09 346 GLY A O 1
ATOM 2575 N N . ALA A 1 347 ? 20.149 -2.402 49.872 1.00 50.03 347 ALA A N 1
ATOM 2576 C CA . ALA A 1 347 ? 19.300 -1.902 50.950 1.00 50.03 347 ALA A CA 1
ATOM 2577 C C . ALA A 1 347 ? 19.777 -0.578 51.599 1.00 50.03 347 ALA A C 1
ATOM 2579 O O . ALA A 1 347 ? 20.967 -0.270 51.581 1.00 50.03 347 ALA A O 1
ATOM 2580 N N . ARG A 1 348 ? 18.854 0.028 52.378 1.00 43.31 348 ARG A N 1
ATOM 2581 C CA . ARG A 1 348 ? 19.008 1.107 53.397 1.00 43.31 348 ARG A CA 1
ATOM 2582 C C . ARG A 1 348 ? 19.013 2.527 52.808 1.00 43.31 348 ARG A C 1
ATOM 2584 O O . ARG A 1 348 ? 19.744 2.795 51.876 1.00 43.31 348 ARG A O 1
ATOM 2591 N N . GLY A 1 349 ? 18.287 3.519 53.310 1.00 49.19 349 GLY A N 1
ATOM 2592 C CA . GLY A 1 349 ? 17.452 3.663 54.497 1.00 49.19 349 GLY A CA 1
ATOM 2593 C C . GLY A 1 349 ? 17.474 5.140 54.901 1.00 49.19 349 GLY A C 1
ATOM 2594 O O . GLY A 1 349 ? 18.564 5.665 55.075 1.00 49.19 349 GLY A O 1
ATOM 2595 N N . THR A 1 350 ? 16.299 5.767 55.002 1.00 51.03 350 THR A N 1
ATOM 2596 C CA . THR A 1 350 ? 15.849 6.818 55.946 1.00 51.03 350 THR A CA 1
ATOM 2597 C C . THR A 1 350 ? 14.455 7.241 55.530 1.00 51.03 350 THR A C 1
ATOM 2599 O O . THR A 1 350 ? 14.296 7.523 54.321 1.00 51.03 350 THR A O 1
#

Radius of gyration: 28.48 Å; chains: 1; bounding box: 76×77×88 Å

Sequence (350 aa):
MAARLLLLLFSMLVAPAAPAAAGVVGVPRMPLPVSRRRTCRMDAASRDLELEMAWCARVVRDAADVLRDGDQRSAIQLLDFEMSQERLGMGPARSAQGGQMWVRHIDEHIVSMCLVDDADGAVISAVCRPATDELLCAARGAGAFMQIGDEPATPAPEVGCASMSATVVHVPYIKCPEIDLAIEALEEKMPCEVTRVPCCCCCEGLFELVSGRADVHVSPPAHCLSSPSTPVAVLCAFEVLLDEGGGYMSDVMGDEIDLVAAMRSGTHTSGVLASGFATHGYMLHATRPPFQAERLLLPRLADTLQREAVGFRIELVSERRMVPEVSLLERAFKLPSHEDGPGDAGARGT

Secondary structure (DSSP, 8-state):
---------------------------PPP-------------HHHHHHHHHHHHHHHHHHHHHHHHTTT-HHHHHHHHHHHHHHHHH-SS--B-SSSSEEEEEEE-SS-EEEEEEETTTEEEEEEEEETTTTEEEEEETTTEEEEEETTSPPEEPPPTT-S-SSSEEEEEESS--HHHHHHHHHHHTTS-EEEEEE--SSTHHHHHHHHTTS-SEEEE-HHHHTSSSPPPHHHHHHHHHHHHHTTEEEE-TTS----HHHHHHHS---S-EEEEEHHHHHHHHHHHHHHHHHHHHHHHHHHHHHHHTT---------------SS-HHHHH------------------

Organism: NCBI:txid127549

pLDDT: mean 74.09, std 23.3, range [28.58, 97.69]